Protein AF-A0A0F8WM06-F1 (afdb_monomer_lite)

Structure (mmCIF, N/CA/C/O backbone):
data_AF-A0A0F8WM06-F1
#
_entry.id   AF-A0A0F8WM06-F1
#
loop_
_atom_site.group_PDB
_atom_site.id
_atom_site.type_symbol
_atom_site.label_atom_id
_atom_site.label_alt_id
_atom_site.label_comp_id
_atom_site.label_asym_id
_atom_site.label_entity_id
_atom_site.label_seq_id
_atom_site.pdbx_PDB_ins_code
_atom_site.Cartn_x
_atom_site.Cartn_y
_atom_site.Cartn_z
_atom_site.occupancy
_atom_site.B_iso_or_equiv
_atom_site.auth_seq_id
_atom_site.auth_comp_id
_atom_site.auth_asym_id
_atom_site.auth_atom_id
_atom_site.pdbx_PDB_model_num
ATOM 1 N N . MET A 1 1 ? 56.759 -46.153 67.860 1.00 35.56 1 MET A N 1
ATOM 2 C CA . MET A 1 1 ? 56.286 -45.057 68.730 1.00 35.56 1 MET A CA 1
ATOM 3 C C . MET A 1 1 ? 54.947 -44.584 68.179 1.00 35.56 1 MET A C 1
ATOM 5 O O . MET A 1 1 ? 54.944 -44.102 67.060 1.00 35.56 1 MET A O 1
ATOM 9 N N . SER A 1 2 ? 53.869 -44.841 68.939 1.00 35.09 2 SER A N 1
ATOM 10 C CA . SER A 1 2 ? 52.442 -44.456 68.770 1.00 35.09 2 SER A CA 1
ATOM 11 C C . SER A 1 2 ? 51.773 -44.735 67.404 1.00 35.09 2 SER A C 1
ATOM 13 O O . SER A 1 2 ? 52.072 -44.047 66.442 1.00 35.09 2 SER A O 1
ATOM 15 N N . SER A 1 3 ? 50.995 -45.812 67.188 1.00 30.81 3 SER A N 1
ATOM 16 C CA . SER A 1 3 ? 49.632 -46.167 67.688 1.00 30.81 3 SER A CA 1
ATOM 17 C C . SER A 1 3 ? 48.514 -45.247 67.143 1.00 30.81 3 SER A C 1
ATOM 19 O O . SER A 1 3 ? 48.595 -44.048 67.371 1.00 30.81 3 SER A O 1
ATOM 21 N N . GLY A 1 4 ? 47.435 -45.694 66.486 1.00 31.25 4 GLY A N 1
ATOM 22 C CA . GLY A 1 4 ? 46.940 -47.050 66.238 1.00 31.25 4 GLY A CA 1
ATOM 23 C C . GLY A 1 4 ? 45.716 -47.097 65.287 1.00 31.25 4 GLY A C 1
ATOM 24 O O . GLY A 1 4 ? 45.106 -46.071 65.009 1.00 31.25 4 GLY A O 1
ATOM 25 N N . GLU A 1 5 ? 45.458 -48.321 64.799 1.00 33.56 5 GLU A N 1
ATOM 26 C CA . GLU A 1 5 ? 44.173 -49.040 64.596 1.00 33.56 5 GLU A CA 1
ATOM 27 C C . GLU A 1 5 ? 43.067 -48.462 63.682 1.00 33.56 5 GLU A C 1
ATOM 29 O O . GLU A 1 5 ? 42.532 -47.388 63.913 1.00 33.56 5 GLU A O 1
ATOM 34 N N . ASN A 1 6 ? 42.788 -49.106 62.533 1.00 30.94 6 ASN A N 1
ATOM 35 C CA . ASN A 1 6 ? 41.901 -50.277 62.291 1.00 30.94 6 ASN A CA 1
ATOM 36 C C . ASN A 1 6 ? 40.405 -49.882 62.263 1.00 30.94 6 ASN A C 1
ATOM 38 O O . ASN A 1 6 ? 39.869 -49.420 63.256 1.00 30.94 6 ASN A O 1
ATOM 42 N N . ALA A 1 7 ? 39.700 -49.888 61.126 1.00 30.31 7 ALA A N 1
ATOM 43 C CA . ALA A 1 7 ? 39.314 -50.999 60.239 1.00 30.31 7 ALA A CA 1
ATOM 44 C C . ALA A 1 7 ? 37.858 -51.465 60.480 1.00 30.31 7 ALA A C 1
ATOM 46 O O . ALA A 1 7 ? 37.523 -51.936 61.556 1.00 30.31 7 ALA A O 1
ATOM 47 N N . VAL A 1 8 ? 37.079 -51.416 59.387 1.00 29.25 8 VAL A N 1
ATOM 48 C CA . VAL A 1 8 ? 36.018 -52.360 58.963 1.00 29.25 8 VAL A CA 1
ATOM 49 C C . VAL A 1 8 ? 34.696 -52.406 59.749 1.00 29.25 8 VAL A C 1
ATOM 51 O O . VAL A 1 8 ? 34.661 -52.605 60.954 1.00 29.25 8 VAL A O 1
ATOM 54 N N . GLY A 1 9 ? 33.577 -52.383 59.008 1.00 27.61 9 GLY A N 1
ATOM 55 C CA . GLY A 1 9 ? 32.310 -52.933 59.503 1.00 27.61 9 GLY A CA 1
ATOM 56 C C . GLY A 1 9 ? 31.054 -52.526 58.736 1.00 27.61 9 GLY A C 1
ATOM 57 O O . GLY A 1 9 ? 30.403 -51.551 59.083 1.00 27.61 9 GLY A O 1
ATOM 58 N N . ILE A 1 10 ? 30.704 -53.318 57.724 1.00 31.97 10 ILE A N 1
ATOM 59 C CA . ILE A 1 10 ? 29.414 -53.355 57.014 1.00 31.97 10 ILE A CA 1
ATOM 60 C C . ILE A 1 10 ? 28.258 -53.626 57.997 1.00 31.97 10 ILE A C 1
ATOM 62 O O . ILE A 1 10 ? 28.419 -54.420 58.921 1.00 31.97 10 ILE A O 1
ATOM 66 N N . GLY A 1 11 ? 27.068 -53.062 57.754 1.00 26.88 11 GLY A N 1
ATOM 67 C CA . GLY A 1 11 ? 25.847 -53.542 58.410 1.00 26.88 11 GLY A CA 1
ATOM 68 C C . GLY A 1 11 ? 24.581 -52.747 58.096 1.00 26.88 11 GLY A C 1
ATOM 69 O O . GLY A 1 11 ? 24.412 -51.625 58.560 1.00 26.88 11 GLY A O 1
ATOM 70 N N . GLU A 1 12 ? 23.690 -53.384 57.335 1.00 33.06 12 GLU A N 1
ATOM 71 C CA . GLU A 1 12 ? 22.268 -53.085 57.120 1.00 33.06 12 GLU A CA 1
ATOM 72 C C . GLU A 1 12 ? 21.535 -52.439 58.304 1.00 33.06 12 GLU A C 1
ATOM 74 O O . GLU A 1 12 ? 21.750 -52.811 59.460 1.00 33.06 12 GLU A O 1
ATOM 79 N N . ARG A 1 13 ? 20.518 -51.611 58.010 1.00 30.66 13 ARG A N 1
ATOM 80 C CA . ARG A 1 13 ? 19.301 -51.612 58.835 1.00 30.66 13 ARG A CA 1
ATOM 81 C C . ARG A 1 13 ? 18.048 -51.139 58.102 1.00 30.66 13 ARG A C 1
ATOM 83 O O . ARG A 1 13 ? 17.998 -50.116 57.426 1.00 30.66 13 ARG A O 1
ATOM 90 N N . SER A 1 14 ? 17.039 -51.976 58.286 1.00 31.12 14 SER A N 1
ATOM 91 C CA . SER A 1 14 ? 15.699 -52.015 57.730 1.00 31.12 14 SER A CA 1
ATOM 92 C C . SER A 1 14 ? 14.827 -50.799 58.046 1.00 31.12 14 SER A C 1
ATOM 94 O O . SER A 1 14 ? 14.820 -50.296 59.169 1.00 31.12 14 SER A O 1
ATOM 96 N N . ARG A 1 15 ? 13.953 -50.449 57.096 1.00 35.31 15 ARG A N 1
ATOM 97 C CA . ARG A 1 15 ? 12.729 -49.677 57.349 1.00 35.31 15 ARG A CA 1
ATOM 98 C C . ARG A 1 15 ? 11.727 -50.533 58.133 1.00 35.31 15 ARG A C 1
ATOM 100 O O . ARG A 1 15 ? 11.265 -51.548 57.619 1.00 35.31 15 ARG A O 1
ATOM 107 N N . GLN A 1 16 ? 11.321 -50.081 59.318 1.00 31.98 16 GLN A N 1
ATOM 108 C CA . GLN A 1 16 ? 10.105 -50.547 59.991 1.00 31.98 16 GLN A CA 1
ATOM 109 C C . GLN A 1 16 ? 9.249 -49.360 60.444 1.00 31.98 16 GLN A C 1
ATOM 111 O O . GLN A 1 16 ? 9.743 -48.367 60.971 1.00 31.98 16 GLN A O 1
ATOM 116 N N . LYS A 1 17 ? 7.946 -49.485 60.172 1.00 33.66 17 LYS A N 1
ATOM 117 C CA . LYS A 1 17 ? 6.868 -48.566 60.546 1.00 33.66 17 LYS A CA 1
ATOM 118 C C . LYS A 1 17 ? 6.614 -48.639 62.055 1.00 33.66 17 LYS A C 1
ATOM 120 O O . LYS A 1 17 ? 6.496 -49.739 62.585 1.00 33.66 17 LYS A O 1
ATOM 125 N N . ALA A 1 18 ? 6.378 -47.496 62.693 1.00 29.45 18 ALA A N 1
ATOM 126 C CA . ALA A 1 18 ? 5.648 -47.433 63.956 1.00 29.45 18 ALA A CA 1
ATOM 127 C C . ALA A 1 18 ? 4.648 -46.270 63.919 1.00 29.45 18 ALA A C 1
ATOM 129 O O . ALA A 1 18 ? 4.992 -45.121 63.657 1.00 29.45 18 ALA A O 1
ATOM 130 N N . ILE A 1 19 ? 3.387 -46.636 64.124 1.00 30.64 19 ILE A N 1
ATOM 131 C CA . ILE A 1 19 ? 2.201 -45.791 64.207 1.00 30.64 19 ILE A CA 1
ATOM 132 C C . ILE A 1 19 ? 2.176 -45.162 65.603 1.00 30.64 19 ILE A C 1
ATOM 134 O O . ILE A 1 19 ? 2.250 -45.893 66.588 1.00 30.64 19 ILE A O 1
ATOM 138 N N . LEU A 1 20 ? 2.011 -43.840 65.702 1.00 26.95 20 LEU A N 1
ATOM 139 C CA . LEU A 1 20 ? 1.609 -43.189 66.950 1.00 26.95 20 LEU A CA 1
ATOM 140 C C . LEU A 1 20 ? 0.160 -42.717 66.818 1.00 26.95 20 LEU A C 1
ATOM 142 O O . LEU A 1 20 ? -0.153 -41.764 66.107 1.00 26.95 20 LEU A O 1
ATOM 146 N N . ALA A 1 21 ? -0.728 -43.444 67.490 1.00 29.88 21 ALA A N 1
ATOM 147 C CA . ALA A 1 21 ? -2.126 -43.093 67.655 1.00 29.88 21 ALA A CA 1
ATOM 148 C C . ALA A 1 21 ? -2.253 -41.934 68.654 1.00 29.88 21 ALA A C 1
ATOM 150 O O . ALA A 1 21 ? -1.812 -42.048 69.797 1.00 29.88 21 ALA A O 1
ATOM 151 N N . VAL A 1 22 ? -2.901 -40.841 68.247 1.00 29.88 22 VAL A N 1
ATOM 152 C CA . VAL A 1 22 ? -3.321 -39.772 69.161 1.00 29.88 22 VAL A CA 1
ATOM 153 C C . VAL A 1 22 ? -4.818 -39.918 69.410 1.00 29.88 22 VAL A C 1
ATOM 155 O O . VAL A 1 22 ? -5.646 -39.741 68.518 1.00 29.88 22 VAL A O 1
ATOM 158 N N . ARG A 1 23 ? -5.153 -40.284 70.647 1.00 27.44 23 ARG A N 1
ATOM 159 C CA . ARG A 1 23 ? -6.518 -40.410 71.159 1.00 27.44 23 ARG A CA 1
ATOM 160 C C . ARG A 1 23 ? -6.997 -39.014 71.570 1.00 27.44 23 ARG A C 1
ATOM 162 O O . ARG A 1 23 ? -6.472 -38.437 72.517 1.00 27.44 23 ARG A O 1
ATOM 169 N N . TRP A 1 24 ? -7.971 -38.463 70.852 1.00 29.98 24 TRP A N 1
ATOM 170 C CA . TRP A 1 24 ? -8.589 -37.182 71.195 1.00 29.98 24 TRP A CA 1
ATOM 171 C C . TRP A 1 24 ? -9.694 -37.393 72.225 1.00 29.98 24 TRP A C 1
ATOM 173 O O . TRP A 1 24 ? -10.748 -37.943 71.918 1.00 29.98 24 TRP A O 1
ATOM 183 N N . THR A 1 25 ? -9.479 -36.911 73.443 1.00 39.53 25 THR A N 1
ATOM 184 C CA . THR A 1 25 ? -10.552 -36.710 74.418 1.00 39.53 25 THR A CA 1
ATOM 185 C C . THR A 1 25 ? -10.409 -35.314 74.983 1.00 39.53 25 THR A C 1
ATOM 187 O O . THR A 1 25 ? -9.609 -35.160 75.891 1.00 39.53 25 THR A O 1
ATOM 190 N N . GLN A 1 26 ? -11.143 -34.330 74.445 1.00 37.06 26 GLN A N 1
ATOM 191 C CA . GLN A 1 26 ? -11.785 -33.228 75.186 1.00 37.06 26 GLN A CA 1
ATOM 192 C C . GLN A 1 26 ? -12.839 -32.549 74.288 1.00 37.06 26 GLN A C 1
ATOM 194 O O . GLN A 1 26 ? -12.555 -32.150 73.160 1.00 37.06 26 GLN A O 1
ATOM 199 N N . HIS A 1 27 ? -14.067 -32.414 74.795 1.00 41.44 27 HIS A N 1
ATOM 200 C CA . HIS A 1 27 ? -15.141 -31.656 74.152 1.00 41.44 27 HIS A CA 1
ATOM 201 C C . HIS A 1 27 ? -14.851 -30.150 74.235 1.00 41.44 27 HIS A C 1
ATOM 203 O O . HIS A 1 27 ? -14.814 -29.582 75.326 1.00 41.44 27 HIS A O 1
ATOM 209 N N . VAL A 1 28 ? -14.702 -29.481 73.088 1.00 45.06 28 VAL A N 1
ATOM 210 C CA . VAL A 1 28 ? -14.576 -28.017 73.017 1.00 45.06 28 VAL A CA 1
ATOM 211 C C . VAL A 1 28 ? -15.914 -27.413 72.588 1.00 45.06 28 VAL A C 1
ATOM 213 O O . VAL A 1 28 ? -16.393 -27.629 71.478 1.00 45.06 28 VAL A O 1
ATOM 216 N N . GLY A 1 29 ? -16.542 -26.660 73.493 1.00 44.94 29 GLY A N 1
ATOM 217 C CA . GLY A 1 29 ? -17.834 -26.010 73.271 1.00 44.94 29 GLY A CA 1
ATOM 218 C C . GLY A 1 29 ? -17.775 -24.796 72.330 1.00 44.94 29 GLY A C 1
ATOM 219 O O . GLY A 1 29 ? -16.807 -24.030 72.314 1.00 44.94 29 GLY A O 1
ATOM 220 N N . ARG A 1 30 ? -18.885 -24.578 71.607 1.00 48.69 30 ARG A N 1
ATOM 221 C CA . ARG A 1 30 ? -19.126 -23.549 70.566 1.00 48.69 30 ARG A CA 1
ATOM 222 C C . ARG A 1 30 ? -18.691 -22.109 70.896 1.00 48.69 30 ARG A C 1
ATOM 224 O O . ARG A 1 30 ? -18.487 -21.325 69.977 1.00 48.69 30 ARG A O 1
ATOM 231 N N . ARG A 1 31 ? -18.519 -21.732 72.169 1.00 46.38 31 ARG A N 1
ATOM 232 C CA . ARG A 1 31 ? -18.156 -20.356 72.571 1.00 46.38 31 ARG A CA 1
ATOM 233 C C . ARG A 1 31 ? -16.652 -20.038 72.547 1.00 46.38 31 ARG A C 1
ATOM 235 O O . ARG A 1 31 ? -16.314 -18.860 72.582 1.00 46.38 31 ARG A O 1
ATOM 242 N N . ARG A 1 32 ? -15.749 -21.025 72.429 1.00 41.50 32 ARG A N 1
ATOM 243 C CA . ARG A 1 32 ? -14.294 -20.769 72.264 1.00 41.50 32 ARG A CA 1
ATOM 244 C C . ARG A 1 32 ? -13.806 -20.766 70.808 1.00 41.50 32 ARG A C 1
ATOM 246 O O . ARG A 1 32 ? -12.756 -20.197 70.543 1.00 41.50 32 ARG A O 1
ATOM 253 N N . PHE A 1 33 ? -14.585 -21.293 69.861 1.00 42.81 33 PHE A N 1
ATOM 254 C CA . PHE A 1 33 ? -14.227 -21.296 68.432 1.00 42.81 33 PHE A CA 1
ATOM 255 C C . PHE A 1 33 ? -14.283 -19.891 67.795 1.00 42.81 33 PHE A C 1
ATOM 257 O O . PHE A 1 33 ? -13.491 -19.566 66.919 1.00 42.81 33 PHE A O 1
ATOM 264 N N . LEU A 1 34 ? -15.154 -19.007 68.298 1.00 46.53 34 LEU A N 1
ATOM 265 C CA . LEU A 1 34 ? -15.380 -17.674 67.718 1.00 46.53 34 LEU A CA 1
ATOM 266 C C . LEU A 1 34 ? -14.413 -16.574 68.192 1.00 46.53 34 LEU A C 1
ATOM 268 O O . LEU A 1 34 ? -14.492 -15.458 67.696 1.00 46.53 34 LEU A O 1
ATOM 272 N N . ARG A 1 35 ? -13.485 -16.855 69.120 1.00 39.69 35 ARG A N 1
ATOM 273 C CA . ARG A 1 35 ? -12.448 -15.883 69.535 1.00 39.69 35 ARG A CA 1
ATOM 274 C C . ARG A 1 35 ? -11.033 -16.219 69.047 1.00 39.69 35 ARG A C 1
ATOM 276 O O . ARG A 1 35 ? -10.151 -15.385 69.191 1.00 39.69 35 ARG A O 1
ATOM 283 N N . GLY A 1 36 ? -10.821 -17.393 68.444 1.00 39.66 36 GLY A N 1
ATOM 284 C CA . GLY A 1 36 ? -9.516 -17.821 67.912 1.00 39.66 36 GLY A CA 1
ATOM 285 C C . GLY A 1 36 ? -9.381 -17.783 66.384 1.00 39.66 36 GLY A C 1
ATOM 286 O O . GLY A 1 36 ? -8.277 -17.920 65.874 1.00 39.66 36 GLY A O 1
ATOM 287 N N . ALA A 1 37 ? -10.474 -17.579 65.643 1.00 37.91 37 ALA A N 1
ATOM 288 C CA . ALA A 1 37 ? -10.474 -17.576 64.173 1.00 37.91 37 ALA A CA 1
ATOM 289 C C . ALA A 1 37 ? -10.224 -16.187 63.540 1.00 37.91 37 ALA A C 1
ATOM 291 O O . ALA A 1 37 ? -10.300 -16.044 62.324 1.00 37.91 37 ALA A O 1
ATOM 292 N N . GLY A 1 38 ? -9.937 -15.160 64.347 1.00 39.31 38 GLY A N 1
ATOM 293 C CA . GLY A 1 38 ? -9.837 -13.767 63.893 1.00 39.31 38 GLY A CA 1
ATOM 294 C C . GLY A 1 38 ? -8.464 -13.306 63.391 1.00 39.31 38 GLY A C 1
ATOM 295 O O . GLY A 1 38 ? -8.357 -12.166 62.956 1.00 39.31 38 GLY A O 1
ATOM 296 N N . SER A 1 39 ? -7.412 -14.130 63.446 1.00 42.25 39 SER A N 1
ATOM 297 C CA . SER A 1 39 ? -6.041 -13.637 63.198 1.00 42.25 39 SER A CA 1
ATOM 298 C C . SER A 1 39 ? -5.116 -14.563 62.397 1.00 42.25 39 SER A C 1
ATOM 300 O O . SER A 1 39 ? -3.951 -14.232 62.215 1.00 42.25 39 SER A O 1
ATOM 302 N N . LEU A 1 40 ? -5.617 -15.671 61.836 1.00 40.62 40 LEU A N 1
ATOM 303 C CA . LEU A 1 40 ? -4.820 -16.575 60.980 1.00 40.62 40 LEU A CA 1
ATOM 304 C C . LEU A 1 40 ? -5.400 -16.798 59.569 1.00 40.62 40 LEU A C 1
ATOM 306 O O . LEU A 1 40 ? -4.749 -17.414 58.733 1.00 40.62 40 LEU A O 1
ATOM 310 N N . GLY A 1 41 ? -6.586 -16.255 59.268 1.00 35.44 41 GLY A N 1
ATOM 311 C CA . GLY A 1 41 ? -7.248 -16.407 57.962 1.00 35.44 41 GLY A CA 1
ATOM 312 C C . GLY A 1 41 ? -6.998 -15.284 56.949 1.00 35.44 41 GLY A C 1
ATOM 313 O O . GLY A 1 41 ? -7.401 -15.420 55.799 1.00 35.44 41 GLY A O 1
ATOM 314 N N . MET A 1 42 ? -6.343 -14.182 57.337 1.00 39.38 42 MET A N 1
ATOM 315 C CA . MET A 1 42 ? -6.201 -13.007 56.457 1.00 39.38 42 MET A CA 1
ATOM 316 C C . MET A 1 42 ? -4.886 -12.980 55.656 1.00 39.38 42 MET A C 1
ATOM 318 O O . MET A 1 42 ? -4.792 -12.260 54.670 1.00 39.38 42 MET A O 1
ATOM 322 N N . GLY A 1 43 ? -3.895 -13.805 56.019 1.00 38.12 43 GLY A N 1
ATOM 323 C CA . GLY A 1 43 ? -2.599 -13.871 55.321 1.00 38.12 43 GLY A CA 1
ATOM 324 C C . GLY A 1 43 ? -2.543 -14.832 54.126 1.00 38.12 43 GLY A C 1
ATOM 325 O O . GLY A 1 43 ? -1.679 -14.686 53.271 1.00 38.12 43 GLY A O 1
ATOM 326 N N . LEU A 1 44 ? -3.467 -15.795 54.030 1.00 38.94 44 LEU A N 1
ATOM 327 C CA . LEU A 1 44 ? -3.477 -16.818 52.966 1.00 38.94 44 LEU A CA 1
ATOM 328 C C . LEU A 1 44 ? -4.648 -16.679 51.978 1.00 38.94 44 LEU A C 1
ATOM 330 O O . LEU A 1 44 ? -4.602 -17.244 50.887 1.00 38.94 44 LEU A O 1
ATOM 334 N N . ALA A 1 45 ? -5.660 -15.865 52.297 1.00 36.28 45 ALA A N 1
ATOM 335 C CA . ALA A 1 45 ? -6.759 -15.561 51.376 1.00 36.28 45 ALA A CA 1
ATOM 336 C C . ALA A 1 45 ? -6.426 -14.437 50.370 1.00 36.28 45 ALA A C 1
ATOM 338 O O . ALA A 1 45 ? -7.069 -14.343 49.329 1.00 36.28 45 ALA A O 1
ATOM 339 N N . LEU A 1 46 ? -5.394 -13.623 50.629 1.00 39.28 46 LEU A N 1
ATOM 340 C CA . LEU A 1 46 ? -4.962 -12.549 49.720 1.00 39.28 46 LEU A CA 1
ATOM 341 C C . LEU A 1 46 ? -4.037 -13.024 48.588 1.00 39.28 46 LEU A C 1
ATOM 343 O O . LEU A 1 46 ? -3.960 -12.367 47.557 1.00 39.28 46 LEU A O 1
ATOM 347 N N . VAL A 1 47 ? -3.407 -14.196 48.719 1.00 41.72 47 VAL A N 1
ATOM 348 C CA . VAL A 1 47 ? -2.575 -14.780 47.646 1.00 41.72 47 VAL A CA 1
ATOM 349 C C . VAL A 1 47 ? -3.423 -15.556 46.625 1.00 41.72 47 VAL A C 1
ATOM 351 O O . VAL A 1 47 ? -3.010 -15.743 45.489 1.00 41.72 47 VAL A O 1
ATOM 354 N N . SER A 1 48 ? -4.656 -15.929 46.983 1.00 36.50 48 SER A N 1
ATOM 355 C CA . SER A 1 48 ? -5.564 -16.691 46.107 1.00 36.50 48 SER A CA 1
ATOM 356 C C . SER A 1 48 ? -6.472 -15.810 45.231 1.00 36.50 48 SER A C 1
ATOM 358 O O . SER A 1 48 ? -7.201 -16.330 44.391 1.00 36.50 48 SER A O 1
ATOM 360 N N . LEU A 1 49 ? -6.433 -14.481 45.412 1.00 40.19 49 LEU A N 1
ATOM 361 C CA . LEU A 1 49 ? -7.085 -13.504 44.525 1.00 40.19 49 LEU A CA 1
ATOM 362 C C . LEU A 1 49 ? -6.140 -12.942 43.453 1.00 40.19 49 LEU A C 1
ATOM 364 O O . LEU A 1 49 ? -6.615 -12.344 42.490 1.00 40.19 49 LEU A O 1
ATOM 368 N N . LEU A 1 50 ? -4.838 -13.243 43.528 1.00 42.56 50 LEU A N 1
ATOM 369 C CA . LEU A 1 50 ? -3.989 -13.305 42.338 1.00 42.56 50 LEU A CA 1
ATOM 370 C C . LEU A 1 50 ? -4.253 -14.637 41.638 1.00 42.56 50 LEU A C 1
ATOM 372 O O . LEU A 1 50 ? -3.385 -15.497 41.507 1.00 42.56 50 LEU A O 1
ATOM 376 N N . GLY A 1 51 ? -5.497 -14.817 41.193 1.00 36.16 51 GLY A N 1
ATOM 377 C CA . GLY A 1 51 ? -5.751 -15.756 40.125 1.00 36.16 51 GLY A CA 1
ATOM 378 C C . GLY A 1 51 ? -4.833 -15.347 38.987 1.00 36.16 51 GLY A C 1
ATOM 379 O O . GLY A 1 51 ? -4.999 -14.268 38.417 1.00 36.16 51 GLY A O 1
ATOM 380 N N . CYS A 1 52 ? -3.859 -16.195 38.668 1.00 43.72 52 CYS A N 1
ATOM 381 C CA . CYS A 1 52 ? -3.277 -16.228 37.344 1.00 43.72 52 CYS A CA 1
ATOM 382 C C . CYS A 1 52 ? -4.437 -16.470 36.372 1.00 43.72 52 CYS A C 1
ATOM 384 O O . CYS A 1 52 ? -4.703 -17.594 35.953 1.00 43.72 52 CYS A O 1
ATOM 386 N N . ARG A 1 53 ? -5.136 -15.398 35.990 1.00 40.00 53 ARG A N 1
ATOM 387 C CA . ARG A 1 53 ? -5.679 -15.277 34.650 1.00 40.00 53 ARG A CA 1
ATOM 388 C C . ARG A 1 53 ? -4.461 -15.223 33.743 1.00 40.00 53 ARG A C 1
ATOM 390 O O . ARG A 1 53 ? -4.050 -14.166 33.291 1.00 40.00 53 ARG A O 1
ATOM 397 N N . GLY A 1 54 ? -3.878 -16.392 33.493 1.00 36.84 54 GLY A N 1
ATOM 398 C CA . GLY A 1 54 ? -3.113 -16.650 32.285 1.00 36.84 54 GLY A CA 1
ATOM 399 C C . GLY A 1 54 ? -4.085 -16.666 31.111 1.00 36.84 54 GLY A C 1
ATOM 400 O O . GLY A 1 54 ? -4.274 -17.691 30.469 1.00 36.84 54 GLY A O 1
ATOM 401 N N . GLY A 1 55 ? -4.781 -15.550 30.892 1.00 41.34 55 GLY A N 1
ATOM 402 C CA . GLY A 1 55 ? -5.158 -15.185 29.546 1.00 41.34 55 GLY A CA 1
ATOM 403 C C . GLY A 1 55 ? -3.865 -14.713 28.911 1.00 41.34 55 GLY A C 1
ATOM 404 O O . GLY A 1 55 ? -3.168 -13.884 29.490 1.00 41.34 55 GLY A O 1
ATOM 405 N N . ASP A 1 56 ? -3.514 -15.277 27.766 1.00 44.66 56 ASP A N 1
ATOM 406 C CA . ASP A 1 56 ? -2.450 -14.776 26.900 1.00 44.66 56 ASP A CA 1
ATOM 407 C C . ASP A 1 56 ? -2.900 -13.404 26.340 1.00 44.66 56 ASP A C 1
ATOM 409 O O . ASP A 1 56 ? -3.132 -13.245 25.141 1.00 44.66 56 ASP A O 1
ATOM 413 N N . GLU A 1 57 ? -3.146 -12.419 27.216 1.00 58.41 57 GLU A N 1
ATOM 414 C CA . GLU A 1 57 ? -3.533 -11.049 26.874 1.00 58.41 57 GLU A CA 1
ATOM 415 C C . GLU A 1 57 ? -2.283 -10.332 26.385 1.00 58.41 57 GLU A C 1
ATOM 417 O O . GLU A 1 57 ? -1.682 -9.483 27.039 1.00 58.41 57 GLU A O 1
ATOM 422 N N . ARG A 1 58 ? -1.840 -10.746 25.199 1.00 73.19 58 ARG A N 1
ATOM 423 C CA . ARG A 1 58 ? -0.846 -10.002 24.443 1.00 73.19 58 ARG A CA 1
ATOM 424 C C . ARG A 1 58 ? -1.409 -8.595 24.229 1.00 73.19 58 ARG A C 1
ATOM 426 O O . ARG A 1 58 ? -2.552 -8.512 23.772 1.00 73.19 58 ARG A O 1
ATOM 433 N N . PRO A 1 59 ? -0.622 -7.538 24.490 1.00 80.56 59 PRO A N 1
ATOM 434 C CA . PRO A 1 59 ? -1.052 -6.158 24.282 1.00 80.56 59 PRO A CA 1
ATOM 435 C C . PRO A 1 59 ? -1.639 -6.008 22.875 1.00 80.56 59 PRO A C 1
ATOM 437 O O . PRO A 1 59 ? -1.064 -6.514 21.902 1.00 80.56 59 PRO A O 1
ATOM 440 N N . LEU A 1 60 ? -2.824 -5.402 22.786 1.00 87.81 60 LEU A N 1
ATOM 441 C CA . LEU A 1 60 ? -3.592 -5.305 21.541 1.00 87.81 60 LEU A CA 1
ATOM 442 C C . LEU A 1 60 ? -3.549 -3.901 20.955 1.00 87.81 60 LEU A C 1
ATOM 444 O O . LEU A 1 60 ? -3.673 -3.748 19.743 1.00 87.81 60 LEU A O 1
ATOM 448 N N . THR A 1 61 ? -3.403 -2.892 21.807 1.00 91.88 61 THR A N 1
ATOM 449 C CA . THR A 1 61 ? -3.482 -1.485 21.423 1.00 91.88 61 THR A CA 1
ATOM 450 C C . THR A 1 61 ? -2.292 -0.704 21.960 1.00 91.88 61 THR A C 1
ATOM 452 O O . THR A 1 61 ? -1.585 -1.158 22.861 1.00 91.88 61 THR A O 1
ATOM 455 N N . THR A 1 62 ? -2.100 0.509 21.446 1.00 93.12 62 THR A N 1
ATOM 456 C CA . THR A 1 62 ? -1.082 1.432 21.960 1.00 93.12 62 THR A CA 1
ATOM 457 C C . THR A 1 62 ? -1.321 1.832 23.413 1.00 93.12 62 THR A C 1
ATOM 459 O O . THR A 1 62 ? -0.356 2.151 24.096 1.00 93.12 62 THR A O 1
ATOM 462 N N . LEU A 1 63 ? -2.553 1.715 23.928 1.00 93.00 63 LEU A N 1
ATOM 463 C CA . LEU A 1 63 ? -2.849 1.892 25.356 1.00 93.00 63 LEU A CA 1
ATOM 464 C C . LEU A 1 63 ? -2.131 0.863 26.234 1.00 93.00 63 LEU A C 1
ATOM 466 O O . LEU A 1 63 ? -1.802 1.156 27.380 1.00 93.00 63 LEU A O 1
ATOM 470 N N . ASP A 1 64 ? -1.908 -0.341 25.705 1.00 92.75 64 ASP A N 1
ATOM 471 C CA . ASP A 1 64 ? -1.254 -1.428 26.429 1.00 92.75 64 ASP A CA 1
ATOM 472 C C . ASP A 1 64 ? 0.267 -1.339 26.267 1.00 92.75 64 ASP A C 1
ATOM 474 O O . ASP A 1 64 ? 1.027 -1.556 27.215 1.00 92.75 64 ASP A O 1
ATOM 478 N N . ARG A 1 65 ? 0.721 -1.056 25.037 1.00 93.62 65 ARG A N 1
ATOM 479 C CA . ARG A 1 65 ? 2.140 -1.036 24.680 1.00 93.62 65 ARG A CA 1
ATOM 480 C C . ARG A 1 65 ? 2.396 -0.261 23.395 1.00 93.62 65 ARG A C 1
ATOM 482 O O . ARG A 1 65 ? 1.695 -0.456 22.408 1.00 93.62 65 ARG A O 1
ATOM 489 N N . THR A 1 66 ? 3.461 0.526 23.372 1.00 94.75 66 THR A N 1
ATOM 490 C CA . THR A 1 66 ? 3.935 1.227 22.170 1.00 94.75 66 THR A CA 1
ATOM 491 C C . THR A 1 66 ? 5.158 0.534 21.571 1.00 94.75 66 THR A C 1
ATOM 493 O O . THR A 1 66 ? 5.755 -0.358 22.183 1.00 94.75 66 THR A O 1
ATOM 496 N N . ILE A 1 67 ? 5.539 0.939 20.362 1.00 94.06 67 ILE A N 1
ATOM 497 C CA . ILE A 1 67 ? 6.845 0.642 19.773 1.00 94.06 67 ILE A CA 1
ATOM 498 C C . ILE A 1 67 ? 7.564 1.981 19.620 1.00 94.06 67 ILE A C 1
ATOM 500 O O . ILE A 1 67 ? 7.002 2.913 19.054 1.00 94.06 67 ILE A O 1
ATOM 504 N N . GLY A 1 68 ? 8.784 2.073 20.139 1.00 94.12 68 GLY A N 1
ATOM 505 C CA . GLY A 1 68 ? 9.641 3.249 20.032 1.00 94.12 68 GLY A CA 1
ATOM 506 C C . GLY A 1 68 ? 11.001 2.893 19.444 1.00 94.12 68 GLY A C 1
ATOM 507 O O . GLY A 1 68 ? 11.441 1.744 19.524 1.00 94.12 68 GLY A O 1
ATOM 508 N N . LEU A 1 69 ? 11.665 3.884 18.858 1.00 94.31 69 LEU A N 1
ATOM 509 C CA . LEU A 1 69 ? 13.027 3.762 18.352 1.00 94.31 69 LEU A CA 1
ATOM 510 C C . LEU A 1 69 ? 14.015 4.021 19.496 1.00 94.31 69 LEU A C 1
ATOM 512 O O . LEU A 1 69 ? 13.939 5.059 20.151 1.00 94.31 69 LEU A O 1
ATOM 516 N N . GLY A 1 70 ? 14.909 3.071 19.768 1.00 92.44 70 GLY A N 1
ATOM 517 C CA . GLY A 1 70 ? 16.008 3.295 20.709 1.00 92.44 70 GLY A CA 1
ATOM 518 C C . GLY A 1 70 ? 17.092 4.202 20.126 1.00 92.44 70 GLY A C 1
ATOM 519 O O . GLY A 1 70 ? 17.158 4.398 18.916 1.00 92.44 70 GLY A O 1
ATOM 520 N N . GLU A 1 71 ? 17.978 4.714 20.983 1.00 93.31 71 GLU A N 1
ATOM 521 C CA . GLU A 1 71 ? 19.122 5.551 20.570 1.00 93.31 71 GLU A CA 1
ATOM 522 C C . GLU A 1 71 ? 20.082 4.832 19.609 1.00 93.31 71 GLU A C 1
ATOM 524 O O . GLU A 1 71 ? 20.765 5.465 18.812 1.00 93.31 71 GLU A O 1
ATOM 529 N N . ASP A 1 72 ? 20.106 3.501 19.649 1.00 93.44 72 ASP A N 1
ATOM 530 C CA . ASP A 1 72 ? 20.859 2.638 18.737 1.00 93.44 72 ASP A CA 1
ATOM 531 C C . ASP A 1 72 ? 20.112 2.328 17.426 1.00 93.44 72 ASP A C 1
ATOM 533 O O . ASP A 1 72 ? 20.530 1.455 16.669 1.00 93.44 72 ASP A O 1
ATOM 537 N N . GLY A 1 73 ? 18.980 2.990 17.171 1.00 90.06 73 GLY A N 1
ATOM 538 C CA . GLY A 1 73 ? 18.163 2.782 15.976 1.00 90.06 73 GLY A CA 1
ATOM 539 C C . GLY A 1 73 ? 17.343 1.489 15.985 1.00 90.06 73 GLY A C 1
ATOM 540 O O . GLY A 1 73 ? 16.751 1.133 14.968 1.00 90.06 73 GLY A O 1
ATOM 541 N N . VAL A 1 74 ? 17.268 0.770 17.111 1.00 91.50 74 VAL A N 1
ATOM 542 C CA . VAL A 1 74 ? 16.522 -0.495 17.195 1.00 91.50 74 VAL A CA 1
ATOM 543 C C . VAL A 1 74 ? 15.136 -0.276 17.796 1.00 91.50 74 VAL A C 1
ATOM 545 O O . VAL A 1 74 ? 14.990 0.283 18.889 1.00 91.50 74 VAL A O 1
ATOM 548 N N . LEU A 1 75 ? 14.105 -0.774 17.105 1.00 93.19 75 LEU A N 1
ATOM 549 C CA . LEU A 1 75 ? 12.725 -0.749 17.589 1.00 93.19 75 LEU A CA 1
ATOM 550 C C . LEU A 1 75 ? 12.565 -1.611 18.845 1.00 93.19 75 LEU A C 1
ATOM 552 O O . LEU A 1 75 ? 12.927 -2.790 18.873 1.00 93.19 75 LEU A O 1
ATOM 556 N N . ARG A 1 76 ? 11.975 -1.030 19.887 1.00 93.88 76 ARG A N 1
ATOM 557 C CA . ARG A 1 76 ? 11.692 -1.698 21.158 1.00 93.88 76 ARG A CA 1
ATOM 558 C C . ARG A 1 76 ? 10.282 -1.410 21.605 1.00 93.88 76 ARG A C 1
ATOM 560 O O . ARG A 1 76 ? 9.707 -0.370 21.306 1.00 93.88 76 ARG A O 1
ATOM 567 N N . TYR A 1 77 ? 9.745 -2.328 22.391 1.00 94.50 77 TYR A N 1
ATOM 568 C CA . TYR A 1 77 ? 8.488 -2.059 23.051 1.00 94.50 77 TYR A CA 1
ATOM 569 C C . TYR A 1 77 ? 8.657 -1.036 24.176 1.00 94.50 77 TYR A C 1
ATOM 571 O O . TYR A 1 77 ? 9.481 -1.233 25.072 1.00 94.50 77 TYR A O 1
ATOM 579 N N . GLY A 1 78 ? 7.823 -0.002 24.151 1.00 93.19 78 GLY A N 1
ATOM 580 C CA . GLY A 1 78 ? 7.689 0.998 25.203 1.00 93.19 78 GLY A CA 1
ATOM 581 C C . GLY A 1 78 ? 6.470 0.749 26.098 1.00 93.19 78 GLY A C 1
ATOM 582 O O . GLY A 1 78 ? 5.705 -0.194 25.865 1.00 93.19 78 GLY A O 1
ATOM 583 N N . PRO A 1 79 ? 6.275 1.572 27.143 1.00 94.06 79 PRO A N 1
ATOM 584 C CA . PRO A 1 79 ? 5.034 1.577 27.912 1.00 94.06 79 PRO A CA 1
ATOM 585 C C . PRO A 1 79 ? 3.835 1.936 27.022 1.00 94.06 79 PRO A C 1
ATOM 587 O O . PRO A 1 79 ? 3.995 2.533 25.956 1.00 94.06 79 PRO A O 1
ATOM 590 N N . GLY A 1 80 ? 2.634 1.554 27.452 1.00 94.38 80 GLY A N 1
ATOM 591 C CA . GLY A 1 80 ? 1.403 2.006 26.815 1.00 94.38 80 GLY A CA 1
ATOM 592 C C . GLY A 1 80 ? 1.230 3.524 26.900 1.00 94.38 80 GLY A C 1
ATOM 593 O O . GLY A 1 80 ? 1.733 4.167 27.823 1.00 94.38 80 GLY A O 1
ATOM 594 N N . GLU A 1 81 ? 0.521 4.086 25.930 1.00 94.88 81 GLU A N 1
ATOM 595 C CA . GLU A 1 81 ? 0.252 5.516 25.808 1.00 94.88 81 GLU A CA 1
ATOM 596 C C . GLU A 1 81 ? -1.161 5.827 26.331 1.00 94.88 81 GLU A C 1
ATOM 598 O O . GLU A 1 81 ? -2.146 5.489 25.671 1.00 94.88 81 GLU A O 1
ATOM 603 N N . PRO A 1 82 ? -1.312 6.413 27.534 1.00 91.56 82 PRO A N 1
ATOM 604 C CA . PRO A 1 82 ? -2.625 6.707 28.096 1.00 91.56 82 PRO A CA 1
ATOM 605 C C . PRO A 1 82 ? -3.293 7.897 27.396 1.00 91.56 82 PRO A C 1
ATOM 607 O O . PRO A 1 82 ? -2.641 8.784 26.856 1.00 91.56 82 PRO A O 1
ATOM 610 N N . TYR A 1 83 ? -4.623 7.968 27.483 1.00 88.31 83 TYR A N 1
ATOM 611 C CA . TYR A 1 83 ? -5.368 9.127 26.992 1.00 88.31 83 TYR A CA 1
ATOM 612 C C . TYR A 1 83 ? -5.005 10.408 27.751 1.00 88.31 83 TYR A C 1
ATOM 614 O O . TYR A 1 83 ? -5.207 10.497 28.965 1.00 88.31 83 TYR A O 1
ATOM 622 N N . GLU A 1 84 ? -4.595 11.439 27.015 1.00 89.44 84 GLU A N 1
ATOM 623 C CA . GLU A 1 84 ? -4.387 12.784 27.549 1.00 89.44 84 GLU A CA 1
ATOM 624 C C . GLU A 1 84 ? -5.610 13.683 27.352 1.00 89.44 84 GLU A C 1
ATOM 626 O O . GLU A 1 84 ? -6.335 13.611 26.357 1.00 89.44 84 GLU A O 1
ATOM 631 N N . VAL A 1 85 ? -5.847 14.569 28.319 1.00 89.06 85 VAL A N 1
ATOM 632 C CA . VAL A 1 85 ? -6.897 15.588 28.223 1.00 89.06 85 VAL A CA 1
ATOM 633 C C . VAL A 1 85 ? -6.276 16.877 27.725 1.00 89.06 85 VAL A C 1
ATOM 635 O O . VAL A 1 85 ? -5.502 17.504 28.441 1.00 89.06 85 VAL A O 1
ATOM 638 N N . ARG A 1 86 ? -6.652 17.280 26.516 1.00 91.69 86 ARG A N 1
ATOM 639 C CA . ARG A 1 86 ? -6.209 18.525 25.887 1.00 91.69 86 ARG A CA 1
ATOM 640 C C . ARG A 1 86 ? -7.273 19.602 26.120 1.00 91.69 86 ARG A C 1
ATOM 642 O O . ARG A 1 86 ? -8.419 19.429 25.703 1.00 91.69 86 ARG A O 1
ATOM 649 N N . THR A 1 87 ? -6.939 20.652 26.873 1.00 93.69 87 THR A N 1
ATOM 650 C CA . THR A 1 87 ? -7.855 21.748 27.261 1.00 93.69 87 THR A CA 1
ATOM 651 C C . THR A 1 87 ? -7.477 23.104 26.663 1.00 93.69 87 THR A C 1
ATOM 653 O O . THR A 1 87 ? -7.972 24.137 27.104 1.00 93.69 87 THR A O 1
ATOM 656 N N . GLU A 1 88 ? -6.594 23.115 25.666 1.00 95.00 88 GLU A N 1
ATOM 657 C CA . GLU A 1 88 ? -6.051 24.315 25.024 1.00 95.00 88 GLU A CA 1
ATOM 658 C C . GLU A 1 88 ? -7.117 25.091 24.235 1.00 95.00 88 GLU A C 1
ATOM 660 O O . GLU A 1 88 ? -7.031 26.309 24.124 1.00 95.00 88 GLU A O 1
ATOM 665 N N . LEU A 1 89 ? -8.138 24.396 23.715 1.00 93.44 89 LEU A N 1
ATOM 666 C CA . LEU A 1 89 ? -9.232 24.996 22.937 1.00 93.44 89 LEU A CA 1
ATOM 667 C C . LEU A 1 89 ? -10.561 25.084 23.705 1.00 93.44 89 LEU A C 1
ATOM 669 O O . LEU A 1 89 ? -11.407 25.911 23.373 1.00 93.44 89 LEU A O 1
ATOM 673 N N . ALA A 1 90 ? -10.775 24.232 24.713 1.00 92.88 90 ALA A N 1
ATOM 674 C CA . ALA A 1 90 ? -11.999 24.205 25.514 1.00 92.88 90 ALA A CA 1
ATOM 675 C C . ALA A 1 90 ? -11.789 23.493 26.859 1.00 92.88 90 ALA A C 1
ATOM 677 O O . ALA A 1 90 ? -10.986 22.566 26.972 1.00 92.88 90 ALA A O 1
ATOM 678 N N . GLN A 1 91 ? -12.563 23.879 27.879 1.00 92.44 91 GLN A N 1
ATOM 679 C CA . GLN A 1 91 ? -12.555 23.184 29.168 1.00 92.44 91 GLN A CA 1
ATOM 680 C C . GLN A 1 91 ? -13.206 21.797 29.074 1.00 92.44 91 GLN A C 1
ATOM 682 O O . GLN A 1 91 ? -14.201 21.590 28.375 1.00 92.44 91 GLN A O 1
ATOM 687 N N . ALA A 1 92 ? -12.668 20.844 29.836 1.00 88.81 92 ALA A N 1
ATOM 688 C CA . ALA A 1 92 ? -13.233 19.506 29.932 1.00 88.81 92 ALA A CA 1
ATOM 689 C C . ALA A 1 92 ? -14.573 19.518 30.690 1.00 88.81 92 ALA A C 1
ATOM 691 O O . ALA A 1 92 ? -14.678 20.044 31.796 1.00 88.81 92 ALA A O 1
ATOM 692 N N . GLN A 1 93 ? -15.593 18.880 30.117 1.00 87.62 93 GLN A N 1
ATOM 693 C CA . GLN A 1 93 ? -16.898 18.725 30.764 1.00 87.62 93 GLN A CA 1
ATOM 694 C C . GLN A 1 93 ? -16.843 17.723 31.928 1.00 87.62 93 GLN A C 1
ATOM 696 O O . GLN A 1 93 ? -16.187 16.679 31.837 1.00 87.62 93 GLN A O 1
ATOM 701 N N . ALA A 1 94 ? -17.595 18.011 32.994 1.00 88.44 94 ALA A N 1
ATOM 702 C CA . ALA A 1 94 ? -17.810 17.078 34.098 1.00 88.44 94 ALA A CA 1
ATOM 703 C C . ALA A 1 94 ? -18.560 15.819 33.623 1.00 88.44 94 ALA A C 1
ATOM 705 O O . ALA A 1 94 ? -19.432 15.896 32.757 1.00 88.44 94 ALA A O 1
ATOM 706 N N . GLY A 1 95 ? -18.240 14.651 34.190 1.00 84.50 95 GLY A N 1
ATOM 707 C CA . GLY A 1 95 ? -18.918 13.394 33.850 1.00 84.50 95 GLY A CA 1
ATOM 708 C C . GLY A 1 95 ? -18.443 12.727 32.553 1.00 84.50 95 GLY A C 1
ATOM 709 O O . GLY A 1 95 ? -19.086 11.790 32.079 1.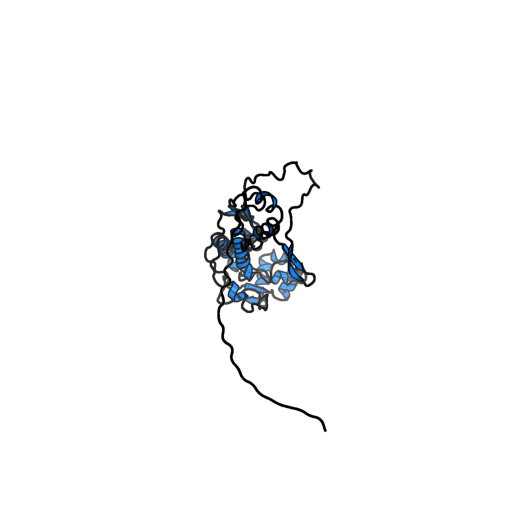00 84.50 95 GLY A O 1
ATOM 710 N N . ARG A 1 96 ? -17.345 13.195 31.943 1.00 83.19 96 ARG A N 1
ATOM 711 C CA . ARG A 1 96 ? -16.826 12.696 30.652 1.00 83.19 96 ARG A CA 1
ATOM 712 C C . ARG A 1 96 ? -16.449 11.212 30.661 1.00 83.19 96 ARG A C 1
ATOM 714 O O . ARG A 1 96 ? -16.433 10.578 29.613 1.00 83.19 96 ARG A O 1
ATOM 721 N N . GLU A 1 97 ? -16.170 10.654 31.827 1.00 81.00 97 GLU A N 1
ATOM 722 C CA . GLU A 1 97 ? -15.930 9.229 32.045 1.00 81.00 97 GLU A CA 1
ATOM 723 C C . GLU A 1 97 ? -17.191 8.370 31.847 1.00 81.00 97 GLU A C 1
ATOM 725 O O . GLU A 1 97 ? -17.091 7.168 31.634 1.00 81.00 97 GLU A O 1
ATOM 730 N N . ARG A 1 98 ? -18.386 8.978 31.848 1.00 82.81 98 ARG A N 1
ATOM 731 C CA . ARG A 1 98 ? -19.681 8.299 31.656 1.00 82.81 98 ARG A CA 1
ATOM 732 C C . ARG A 1 98 ? -20.159 8.310 30.203 1.00 82.81 98 ARG A C 1
ATOM 734 O O . ARG A 1 98 ? -21.343 8.110 29.931 1.00 82.81 98 ARG A O 1
ATOM 741 N N . ARG A 1 99 ? -19.262 8.595 29.256 1.00 80.44 99 ARG A N 1
ATOM 742 C CA . ARG A 1 99 ? -19.595 8.637 27.828 1.00 80.44 99 ARG A CA 1
ATOM 743 C C . ARG A 1 99 ? -20.011 7.257 27.327 1.00 80.44 99 ARG A C 1
ATOM 745 O O . ARG A 1 99 ? -19.413 6.238 27.660 1.00 80.44 99 ARG A O 1
ATOM 752 N N . ARG A 1 100 ? -21.018 7.249 26.457 1.00 88.06 100 ARG A N 1
ATOM 753 C CA . ARG A 1 100 ? -21.472 6.066 25.727 1.00 88.06 100 ARG A CA 1
ATOM 754 C C . ARG A 1 100 ? -21.001 6.162 24.281 1.00 88.06 100 ARG A C 1
ATOM 756 O O . ARG A 1 100 ? -21.269 7.159 23.617 1.00 88.06 100 ARG A O 1
ATOM 763 N N . SER A 1 101 ? -20.365 5.109 23.776 1.00 92.75 101 SER A N 1
ATOM 764 C CA . SER A 1 101 ? -20.090 4.991 22.342 1.00 92.75 101 SER A CA 1
ATOM 765 C C . SER A 1 101 ? -21.395 4.768 21.577 1.00 92.75 101 SER A C 1
ATOM 767 O O . SER A 1 101 ? -22.168 3.863 21.910 1.00 92.75 101 SER A O 1
ATOM 769 N N . LEU A 1 102 ? -21.629 5.589 20.553 1.00 94.81 102 LEU A N 1
ATOM 770 C CA . LEU A 1 102 ? -22.732 5.402 19.605 1.00 94.81 102 LEU A CA 1
ATOM 771 C C . LEU A 1 102 ? -22.342 4.423 18.495 1.00 94.81 102 LEU A C 1
ATOM 773 O O . LEU A 1 102 ? -23.141 3.563 18.140 1.00 94.81 102 LEU A O 1
ATOM 777 N N . VAL A 1 103 ? -21.099 4.530 18.021 1.00 96.69 103 VAL A N 1
ATOM 778 C CA . VAL A 1 103 ? -20.485 3.698 16.983 1.00 96.69 103 VAL A CA 1
ATOM 779 C C . VAL A 1 103 ? -19.032 3.425 17.380 1.00 96.69 103 VAL A C 1
ATOM 781 O O . VAL A 1 103 ? -18.395 4.267 18.019 1.00 96.69 103 VAL A O 1
ATOM 784 N N . VAL A 1 104 ? -18.518 2.251 17.028 1.00 97.56 104 VAL A N 1
ATOM 785 C CA . VAL A 1 104 ? -17.099 1.882 17.102 1.00 97.56 104 VAL A CA 1
ATOM 786 C C . VAL A 1 104 ? -16.718 1.273 15.759 1.00 97.56 104 VAL A C 1
ATOM 788 O O . VAL A 1 104 ? -17.391 0.362 15.295 1.00 97.56 104 VAL A O 1
ATOM 791 N N . PHE A 1 105 ? -15.646 1.738 15.131 1.00 97.75 105 PHE A N 1
ATOM 792 C CA . PHE A 1 105 ? -15.193 1.200 13.848 1.00 97.75 105 PHE A CA 1
ATOM 793 C C . PHE A 1 105 ? -13.668 1.147 13.784 1.00 97.75 105 PHE A C 1
ATOM 795 O O . PHE A 1 105 ? -12.987 1.883 14.500 1.00 97.75 105 PHE A O 1
ATOM 802 N N . HIS A 1 106 ? -13.137 0.266 12.938 1.00 97.88 106 HIS A N 1
ATOM 803 C CA . HIS A 1 106 ? -11.730 0.328 12.547 1.00 97.88 106 HIS A CA 1
ATOM 804 C C . HIS A 1 106 ? -11.554 1.369 11.455 1.00 97.88 106 HIS A C 1
ATOM 806 O O . HIS A 1 106 ? -12.329 1.391 10.502 1.00 97.88 106 HIS A O 1
ATOM 812 N N . HIS A 1 107 ? -10.528 2.198 11.582 1.00 97.75 107 HIS A N 1
ATOM 813 C CA . HIS A 1 107 ? -10.147 3.162 10.563 1.00 97.75 107 HIS A CA 1
ATOM 814 C C . HIS A 1 107 ? -8.799 2.748 9.978 1.00 97.75 107 HIS A C 1
ATOM 816 O O . HIS A 1 107 ? -7.829 2.581 10.714 1.00 97.75 107 HIS A O 1
ATOM 822 N N . PHE A 1 108 ? -8.777 2.543 8.668 1.00 98.19 108 PHE A N 1
ATOM 823 C CA . PHE A 1 108 ? -7.586 2.331 7.864 1.00 98.19 108 PHE A CA 1
ATOM 824 C C . PHE A 1 108 ? -7.434 3.490 6.880 1.00 98.19 108 PHE A C 1
ATOM 826 O O . PHE A 1 108 ? -8.416 4.133 6.505 1.00 98.19 108 PHE A O 1
ATOM 833 N N . ALA A 1 109 ? -6.210 3.736 6.452 1.00 96.88 109 ALA A N 1
ATOM 834 C CA . ALA A 1 109 ? -5.881 4.684 5.403 1.00 96.88 109 ALA A CA 1
ATOM 835 C C . ALA A 1 109 ? -4.512 4.307 4.842 1.00 96.88 109 ALA A C 1
ATOM 837 O O . ALA A 1 109 ? -3.742 3.637 5.540 1.00 96.88 109 ALA A O 1
ATOM 838 N N . ASP A 1 110 ? -4.223 4.761 3.624 1.00 95.56 110 ASP A N 1
ATOM 839 C CA . ASP A 1 110 ? -2.863 4.797 3.084 1.00 95.56 110 ASP A CA 1
ATOM 840 C C . ASP A 1 110 ? -2.137 3.445 3.161 1.00 95.56 110 ASP A C 1
ATOM 842 O O . ASP A 1 110 ? -0.961 3.374 3.517 1.00 95.56 110 ASP A O 1
ATOM 846 N N . PHE A 1 111 ? -2.834 2.350 2.825 1.00 96.25 111 PHE A N 1
ATOM 847 C CA . PHE A 1 111 ? -2.150 1.072 2.619 1.00 96.25 111 PHE A CA 1
ATOM 848 C C . PHE A 1 111 ? -1.098 1.191 1.519 1.00 96.25 111 PHE A C 1
ATOM 850 O O . PHE A 1 111 ? -0.034 0.589 1.662 1.00 96.25 111 PHE A O 1
ATOM 857 N N . GLN A 1 112 ? -1.399 1.970 0.469 1.00 94.38 112 GLN A N 1
ATOM 858 C CA . GLN A 1 112 ? -0.532 2.187 -0.690 1.00 94.38 112 GLN A CA 1
ATOM 859 C C . GLN A 1 112 ? 0.034 0.862 -1.209 1.00 94.38 112 GLN A C 1
ATOM 861 O O . GLN A 1 112 ? 1.247 0.706 -1.370 1.00 94.38 112 GLN A O 1
ATOM 866 N N . LEU A 1 113 ? -0.865 -0.113 -1.379 1.00 95.88 113 LEU A N 1
ATOM 867 C CA . LEU A 1 113 ? -0.552 -1.377 -2.025 1.00 95.88 113 LEU A CA 1
ATOM 868 C C . LEU A 1 113 ? -0.074 -1.071 -3.431 1.00 95.88 113 LEU A C 1
ATOM 870 O O . LEU A 1 113 ? -0.757 -0.366 -4.170 1.00 95.88 113 LEU A O 1
ATOM 874 N N . LEU A 1 114 ? 1.080 -1.609 -3.778 1.00 94.06 114 LEU A N 1
ATOM 875 C CA . LEU A 1 114 ? 1.675 -1.355 -5.071 1.00 94.06 114 LEU A CA 1
ATOM 876 C C . LEU A 1 114 ? 2.189 -2.634 -5.681 1.00 94.06 114 LEU A C 1
ATOM 878 O O . LEU A 1 114 ? 2.534 -3.576 -4.969 1.00 94.06 114 LEU A O 1
ATOM 882 N N . ASP A 1 115 ? 2.212 -2.613 -6.997 1.00 95.12 115 ASP A N 1
ATOM 883 C CA . ASP A 1 115 ? 2.871 -3.587 -7.839 1.00 95.12 115 ASP A CA 1
ATOM 884 C C . ASP A 1 115 ? 4.313 -3.135 -8.087 1.00 95.12 115 ASP A C 1
ATOM 886 O O . ASP A 1 115 ? 4.564 -2.208 -8.861 1.00 95.12 115 ASP A O 1
ATOM 890 N N . GLU A 1 116 ? 5.271 -3.739 -7.385 1.00 93.50 116 GLU A N 1
ATOM 891 C CA . GLU A 1 116 ? 6.679 -3.336 -7.454 1.00 93.50 116 GLU A CA 1
ATOM 892 C C . GLU A 1 116 ? 7.341 -3.718 -8.782 1.00 93.50 116 GLU A C 1
ATOM 894 O O . GLU A 1 116 ? 8.413 -3.212 -9.118 1.00 93.50 116 GLU A O 1
ATOM 899 N N . GLU A 1 117 ? 6.693 -4.579 -9.559 1.00 93.25 117 GLU A N 1
ATOM 900 C CA . GLU A 1 117 ? 7.130 -5.011 -10.886 1.00 93.25 117 GLU A CA 1
ATOM 901 C C . GLU A 1 117 ? 6.492 -4.176 -11.995 1.00 93.25 117 GLU A C 1
ATOM 903 O O . GLU A 1 117 ? 6.944 -4.215 -13.134 1.00 93.25 117 GLU A O 1
ATOM 908 N N . SER A 1 118 ? 5.494 -3.353 -11.662 1.00 93.19 118 SER A N 1
ATOM 909 C CA . SER A 1 118 ? 4.787 -2.543 -12.646 1.00 93.19 118 SER A CA 1
ATOM 910 C C . SER A 1 118 ? 5.748 -1.644 -13.441 1.00 93.19 118 SER A C 1
ATOM 912 O O . SER A 1 118 ? 6.531 -0.891 -12.836 1.00 93.19 118 SER A O 1
ATOM 914 N N . PRO A 1 119 ? 5.647 -1.639 -14.785 1.00 91.50 119 PRO A N 1
ATOM 915 C CA . PRO A 1 119 ? 6.367 -0.697 -15.640 1.00 91.50 119 PRO A CA 1
ATOM 916 C C . PRO A 1 119 ? 6.005 0.775 -15.403 1.00 91.50 119 PRO A C 1
ATOM 918 O O . PRO A 1 119 ? 6.753 1.661 -15.800 1.00 91.50 119 PRO A O 1
ATOM 921 N N . LEU A 1 120 ? 4.864 1.061 -14.758 1.00 89.25 120 LEU A N 1
ATOM 922 C CA . LEU A 1 120 ? 4.452 2.430 -14.404 1.00 89.25 120 LEU A CA 1
ATOM 923 C C . LEU A 1 120 ? 5.173 2.997 -13.181 1.00 89.25 120 LEU A C 1
ATOM 925 O O . LEU A 1 120 ? 4.965 4.159 -12.805 1.00 89.25 120 LEU A O 1
ATOM 929 N N . ARG A 1 121 ? 5.980 2.178 -12.519 1.00 90.00 121 ARG A N 1
ATOM 930 C CA . ARG A 1 121 ? 6.773 2.635 -11.394 1.00 90.00 121 ARG A CA 1
ATOM 931 C C . ARG A 1 121 ? 7.911 3.522 -11.897 1.00 90.00 121 ARG A C 1
ATOM 933 O O . ARG A 1 121 ? 8.449 3.341 -12.984 1.00 90.00 121 ARG A O 1
ATOM 940 N N . GLY A 1 122 ? 8.220 4.538 -11.103 1.00 86.69 122 GLY A N 1
ATOM 941 C CA . GLY A 1 122 ? 9.208 5.558 -11.436 1.00 86.69 122 GLY A CA 1
ATOM 942 C C . GLY A 1 122 ? 10.317 5.628 -10.402 1.00 86.69 122 GLY A C 1
ATOM 943 O O . GLY A 1 122 ? 10.694 6.728 -10.017 1.00 86.69 122 GLY A O 1
ATOM 944 N N . GLU A 1 123 ? 10.796 4.485 -9.905 1.00 90.56 123 GLU A N 1
ATOM 945 C CA . GLU A 1 123 ? 11.795 4.414 -8.830 1.00 90.56 123 GLU A CA 1
ATOM 946 C C . GLU A 1 123 ? 13.072 5.201 -9.158 1.00 90.56 123 GLU A C 1
ATOM 948 O O . GLU A 1 123 ? 13.679 5.795 -8.266 1.00 90.56 123 GLU A O 1
ATOM 953 N N . TRP A 1 124 ? 13.441 5.279 -10.441 1.00 87.31 124 TRP A N 1
ATOM 954 C CA . TRP A 1 124 ? 14.577 6.063 -10.931 1.00 87.31 124 TRP A CA 1
ATOM 955 C C . TRP A 1 124 ? 14.498 7.551 -10.550 1.00 87.31 124 TRP A C 1
ATOM 957 O O . TRP A 1 124 ? 15.532 8.204 -10.425 1.00 87.31 124 TRP A O 1
ATOM 967 N N . GLN A 1 125 ? 13.311 8.101 -10.282 1.00 86.69 125 GLN A N 1
ATOM 968 C CA . GLN A 1 125 ? 13.141 9.500 -9.864 1.00 86.69 125 GLN A CA 1
ATOM 969 C C . GLN A 1 125 ? 13.818 9.812 -8.520 1.00 86.69 125 GLN A C 1
ATOM 971 O O . GLN A 1 125 ? 14.265 10.943 -8.301 1.00 86.69 125 GLN A O 1
ATOM 976 N N . ASP A 1 126 ? 13.931 8.817 -7.634 1.00 86.75 126 ASP A N 1
ATOM 977 C CA . ASP A 1 126 ? 14.617 8.959 -6.343 1.00 86.75 126 ASP A CA 1
ATOM 978 C C . ASP A 1 126 ? 16.152 8.977 -6.507 1.00 86.75 126 ASP A C 1
ATOM 980 O O . ASP A 1 126 ? 16.875 9.320 -5.572 1.00 86.75 126 ASP A O 1
ATOM 984 N N . SER A 1 127 ? 16.667 8.629 -7.693 1.00 84.69 127 SER A N 1
ATOM 985 C CA . SER A 1 127 ? 18.106 8.563 -7.979 1.00 84.69 127 SER A CA 1
ATOM 986 C C . SER A 1 127 ? 18.703 9.870 -8.527 1.00 84.69 127 SER A C 1
ATOM 988 O O . SER A 1 127 ? 19.913 9.948 -8.758 1.00 84.69 127 SER A O 1
ATOM 990 N N . CYS A 1 128 ? 17.883 10.910 -8.710 1.00 85.88 128 CYS A N 1
ATOM 991 C CA . CYS A 1 128 ? 18.366 12.254 -9.022 1.00 85.88 128 CYS A CA 1
ATOM 992 C C . CYS A 1 128 ? 19.164 12.858 -7.847 1.00 85.88 128 CYS A C 1
ATOM 994 O O . CYS A 1 128 ? 18.807 12.634 -6.688 1.00 85.88 128 CYS A O 1
ATOM 996 N N . PRO A 1 129 ? 20.196 13.699 -8.098 1.00 84.81 129 PRO A N 1
ATOM 997 C CA . PRO A 1 129 ? 20.944 14.378 -7.030 1.00 84.81 129 PRO A CA 1
ATOM 998 C C . PRO A 1 129 ? 20.055 15.215 -6.102 1.00 84.81 129 PRO A C 1
ATOM 1000 O O . PRO A 1 129 ? 20.282 15.265 -4.893 1.00 84.81 129 PRO A O 1
ATOM 1003 N N . THR A 1 130 ? 19.035 15.856 -6.680 1.00 83.56 130 THR A N 1
ATOM 1004 C CA . THR A 1 130 ? 17.874 16.378 -5.954 1.00 83.56 130 THR A CA 1
ATOM 1005 C C . THR A 1 130 ? 16.685 15.498 -6.338 1.00 83.56 130 THR A C 1
ATOM 1007 O O . THR A 1 130 ? 16.249 15.585 -7.485 1.00 83.56 130 THR A O 1
ATOM 1010 N N . PRO A 1 131 ? 16.192 14.626 -5.442 1.00 73.88 131 PRO A N 1
ATOM 1011 C CA . PRO A 1 131 ? 15.131 13.684 -5.782 1.00 73.88 131 PRO A CA 1
ATOM 1012 C C . PRO A 1 131 ? 13.864 14.395 -6.276 1.00 73.88 131 PRO A C 1
ATOM 1014 O O . PRO A 1 131 ? 13.394 15.341 -5.636 1.00 73.88 131 PRO A O 1
ATOM 1017 N N . LEU A 1 132 ? 13.314 13.939 -7.407 1.00 76.44 132 LEU A N 1
ATOM 1018 C CA . LEU A 1 132 ? 12.085 14.504 -7.995 1.00 76.44 132 LEU A CA 1
ATOM 1019 C C . LEU A 1 132 ? 10.846 14.104 -7.189 1.00 76.44 132 LEU A C 1
ATOM 1021 O O . LEU A 1 132 ? 9.883 14.859 -7.064 1.00 76.44 132 LEU A O 1
ATOM 1025 N N . SER A 1 133 ? 10.922 12.914 -6.603 1.00 73.50 133 SER A N 1
ATOM 1026 C CA . SER A 1 133 ? 10.045 12.394 -5.567 1.00 73.50 133 SER A CA 1
ATOM 1027 C C . SER A 1 133 ? 10.903 12.045 -4.353 1.00 73.50 133 SER A C 1
ATOM 1029 O O . SER A 1 133 ? 12.108 11.860 -4.462 1.00 73.50 133 SER A O 1
ATOM 1031 N N . THR A 1 134 ? 10.302 11.986 -3.168 1.00 70.00 134 THR A N 1
ATOM 1032 C CA . THR A 1 134 ? 10.984 11.533 -1.940 1.00 70.00 134 THR A CA 1
ATOM 1033 C C . THR A 1 134 ? 10.480 10.169 -1.472 1.00 70.00 134 THR A C 1
ATOM 1035 O O . THR A 1 134 ? 10.712 9.769 -0.331 1.00 70.00 134 THR A O 1
ATOM 1038 N N . SER A 1 135 ? 9.726 9.481 -2.332 1.00 76.88 135 SER A N 1
ATOM 1039 C CA . SER A 1 135 ? 9.070 8.211 -2.016 1.00 76.88 135 SER A CA 1
ATOM 1040 C C . SER A 1 135 ? 8.703 7.401 -3.263 1.00 76.88 135 SER A C 1
ATOM 1042 O O . SER A 1 135 ? 7.725 6.650 -3.220 1.00 76.88 135 SER A O 1
ATOM 1044 N N . ALA A 1 136 ? 9.431 7.564 -4.378 1.00 85.06 136 ALA A N 1
ATOM 1045 C CA . ALA A 1 136 ? 9.191 6.724 -5.549 1.00 85.06 136 ALA A CA 1
ATOM 1046 C C . ALA A 1 136 ? 9.526 5.259 -5.237 1.00 85.06 136 ALA A C 1
ATOM 1048 O O . ALA A 1 136 ? 8.782 4.377 -5.653 1.00 85.06 136 ALA A O 1
ATOM 1049 N N . PHE A 1 137 ? 10.552 5.001 -4.420 1.00 89.25 137 PHE A N 1
ATOM 1050 C CA . PHE A 1 137 ? 10.943 3.671 -3.955 1.00 89.25 137 PHE A CA 1
ATOM 1051 C C . PHE A 1 137 ? 11.005 3.576 -2.422 1.00 89.25 137 PHE A C 1
ATOM 1053 O O . PHE A 1 137 ? 11.468 4.483 -1.726 1.00 89.25 137 PHE A O 1
ATOM 1060 N N . ARG A 1 138 ? 10.570 2.439 -1.865 1.00 89.50 138 ARG A N 1
ATOM 1061 C CA . ARG A 1 138 ? 10.731 2.102 -0.442 1.00 89.50 138 ARG A CA 1
ATOM 1062 C C . ARG A 1 138 ? 11.382 0.726 -0.305 1.00 89.50 138 ARG A C 1
ATOM 1064 O O . ARG A 1 138 ? 10.852 -0.234 -0.853 1.00 89.50 138 ARG A O 1
ATOM 1071 N N . PRO A 1 139 ? 12.425 0.552 0.532 1.00 89.75 139 PRO A N 1
ATOM 1072 C CA . PRO A 1 139 ? 13.142 -0.724 0.619 1.00 89.75 139 PRO A CA 1
ATOM 1073 C C . PRO A 1 139 ? 12.280 -1.956 0.939 1.00 89.75 139 PRO A C 1
ATOM 1075 O O . PRO A 1 139 ? 12.664 -3.071 0.605 1.00 89.75 139 PRO A O 1
ATOM 1078 N N . GLN A 1 140 ? 11.139 -1.788 1.617 1.00 91.38 140 GLN A N 1
ATOM 1079 C CA . GLN A 1 140 ? 10.240 -2.885 1.997 1.00 91.38 140 GLN A CA 1
ATOM 1080 C C . GLN A 1 140 ? 8.934 -2.932 1.183 1.00 91.38 140 GLN A C 1
ATOM 1082 O O . GLN A 1 140 ? 7.976 -3.563 1.631 1.00 91.38 140 GLN A O 1
ATOM 1087 N N . GLU A 1 141 ? 8.842 -2.268 0.029 1.00 92.38 141 GLU A N 1
ATOM 1088 C CA . GLU A 1 141 ? 7.579 -2.159 -0.716 1.00 92.38 141 GLU A CA 1
ATOM 1089 C C . GLU A 1 141 ? 7.011 -3.480 -1.245 1.00 92.38 141 GLU A C 1
ATOM 1091 O O . GLU A 1 141 ? 5.791 -3.649 -1.236 1.00 92.38 141 GLU A O 1
ATOM 1096 N N . THR A 1 142 ? 7.864 -4.469 -1.531 1.00 94.31 142 THR A N 1
ATOM 1097 C CA . THR A 1 142 ? 7.443 -5.848 -1.857 1.00 94.31 142 THR A CA 1
ATOM 1098 C C . THR A 1 142 ? 6.581 -6.470 -0.743 1.00 94.31 142 THR A C 1
ATOM 1100 O O . THR A 1 142 ? 5.836 -7.425 -0.941 1.00 94.31 142 THR A O 1
ATOM 1103 N N . LEU A 1 143 ? 6.655 -5.945 0.487 1.00 95.69 143 LEU A N 1
ATOM 1104 C CA . LEU A 1 143 ? 5.882 -6.428 1.631 1.00 95.69 143 LEU A CA 1
ATOM 1105 C C . LEU A 1 143 ? 4.585 -5.646 1.881 1.00 95.69 143 LEU A C 1
ATOM 1107 O O . LEU A 1 143 ? 3.930 -5.915 2.891 1.00 95.69 143 LEU A O 1
ATOM 1111 N N . THR A 1 144 ? 4.175 -4.711 1.020 1.00 96.06 144 THR A N 1
ATOM 1112 C CA . THR A 1 144 ? 2.961 -3.891 1.236 1.00 96.06 144 THR A CA 1
ATOM 1113 C C . THR A 1 144 ? 1.712 -4.752 1.461 1.00 96.06 144 THR A C 1
ATOM 1115 O O . THR A 1 144 ? 1.014 -4.582 2.467 1.00 96.06 144 THR A O 1
ATOM 1118 N N . ALA A 1 145 ? 1.487 -5.773 0.627 1.00 96.81 145 ALA A N 1
ATOM 1119 C CA . ALA A 1 145 ? 0.376 -6.714 0.788 1.00 96.81 145 ALA A CA 1
ATOM 1120 C C . ALA A 1 145 ? 0.434 -7.491 2.120 1.00 96.81 145 ALA A C 1
ATOM 1122 O O . ALA A 1 145 ? -0.581 -7.699 2.796 1.00 96.81 145 ALA A O 1
ATOM 1123 N N . HIS A 1 146 ? 1.636 -7.877 2.549 1.00 97.31 146 HIS A N 1
ATOM 1124 C CA . HIS A 1 146 ? 1.874 -8.584 3.808 1.00 97.31 146 HIS A CA 1
ATOM 1125 C C . HIS A 1 146 ? 1.644 -7.681 5.028 1.00 97.31 146 HIS A C 1
ATOM 1127 O O . HIS A 1 146 ? 1.058 -8.112 6.032 1.00 97.31 146 HIS A O 1
ATOM 1133 N N . ALA A 1 147 ? 2.071 -6.421 4.944 1.00 96.81 147 ALA A N 1
ATOM 1134 C CA . ALA A 1 147 ? 1.848 -5.408 5.963 1.00 96.81 147 ALA A CA 1
ATOM 1135 C C . ALA A 1 147 ? 0.346 -5.132 6.130 1.00 96.81 147 ALA A C 1
ATOM 1137 O O . ALA A 1 147 ? -0.166 -5.235 7.250 1.00 96.81 147 ALA A O 1
ATOM 1138 N N . ALA A 1 148 ? -0.381 -4.916 5.029 1.00 98.06 148 ALA A N 1
ATOM 1139 C CA . ALA A 1 148 ? -1.833 -4.741 5.036 1.00 98.06 148 ALA A CA 1
ATOM 1140 C C . ALA A 1 148 ? -2.557 -5.964 5.628 1.00 98.06 148 ALA A C 1
ATOM 1142 O O . ALA A 1 148 ? -3.370 -5.828 6.548 1.00 98.06 148 ALA A O 1
ATOM 1143 N N . ALA A 1 149 ? -2.194 -7.184 5.211 1.00 98.38 149 ALA A N 1
ATOM 1144 C CA . ALA A 1 149 ? -2.740 -8.415 5.787 1.00 98.38 149 ALA A CA 1
ATOM 1145 C C . ALA A 1 149 ? -2.483 -8.520 7.305 1.00 98.38 149 ALA A C 1
ATOM 1147 O O . ALA A 1 149 ? -3.309 -9.048 8.061 1.00 98.38 149 ALA A O 1
ATOM 1148 N N . SER A 1 150 ? -1.340 -8.015 7.782 1.00 97.19 150 SER A N 1
ATOM 1149 C CA . SER A 1 150 ? -1.022 -7.956 9.209 1.00 97.19 150 SER A CA 1
ATOM 1150 C C . SER A 1 150 ? -1.882 -6.939 9.959 1.00 97.19 150 SER A C 1
ATOM 1152 O O . SER A 1 150 ? -2.414 -7.275 11.020 1.00 97.19 150 SER A O 1
ATOM 1154 N N . LEU A 1 151 ? -2.096 -5.746 9.396 1.00 97.06 151 LEU A N 1
ATOM 1155 C CA . LEU A 1 151 ? -2.985 -4.724 9.960 1.00 97.06 151 LEU A CA 1
ATOM 1156 C C . LEU A 1 151 ? -4.423 -5.240 10.088 1.00 97.06 151 LEU A C 1
ATOM 1158 O O . LEU A 1 151 ? -5.012 -5.163 11.169 1.00 97.06 151 LEU A O 1
ATOM 1162 N N . ILE A 1 152 ? -4.955 -5.866 9.035 1.00 98.44 152 ILE A N 1
ATOM 1163 C CA . ILE A 1 152 ? -6.298 -6.466 9.037 1.00 98.44 152 ILE A CA 1
ATOM 1164 C C . ILE A 1 152 ? -6.397 -7.565 10.106 1.00 98.44 152 ILE A C 1
ATOM 1166 O O . ILE A 1 152 ? -7.354 -7.617 10.888 1.00 98.44 152 ILE A O 1
ATOM 1170 N N . ARG A 1 153 ? -5.377 -8.426 10.216 1.00 97.50 153 ARG A N 1
ATOM 1171 C CA . ARG A 1 153 ? -5.302 -9.442 11.278 1.00 97.50 153 ARG A CA 1
ATOM 1172 C C . ARG A 1 153 ? -5.302 -8.836 12.680 1.00 97.50 153 ARG A C 1
ATOM 1174 O O . ARG A 1 153 ? -5.932 -9.421 13.562 1.00 97.50 153 ARG A O 1
ATOM 1181 N N . GLN A 1 154 ? -4.614 -7.717 12.909 1.00 95.38 154 GLN A N 1
ATOM 1182 C CA . GLN A 1 154 ? -4.620 -7.050 14.216 1.00 95.38 154 GLN A CA 1
ATOM 1183 C C . GLN A 1 154 ? -5.969 -6.402 14.519 1.00 95.38 154 GLN A C 1
ATOM 1185 O O . GLN A 1 154 ? -6.499 -6.609 15.611 1.00 95.38 154 GLN A O 1
ATOM 1190 N N . ALA A 1 155 ? -6.582 -5.722 13.551 1.00 96.19 155 ALA A N 1
ATOM 1191 C CA . ALA A 1 155 ? -7.930 -5.178 13.701 1.00 96.19 155 ALA A CA 1
ATOM 1192 C C . ALA A 1 155 ? -8.940 -6.276 14.069 1.00 96.19 155 ALA A C 1
ATOM 1194 O O . ALA A 1 155 ? -9.706 -6.143 15.019 1.00 96.19 155 ALA A O 1
ATOM 1195 N N . ASN A 1 156 ? -8.847 -7.443 13.430 1.00 97.38 156 ASN A N 1
ATOM 1196 C CA . ASN A 1 156 ? -9.651 -8.613 13.778 1.00 97.38 156 ASN A CA 1
ATOM 1197 C C . ASN A 1 156 ? -9.437 -9.137 15.211 1.00 97.38 156 ASN A C 1
ATOM 1199 O O . ASN A 1 156 ? -10.259 -9.907 15.703 1.00 97.38 156 ASN A O 1
ATOM 1203 N N . ARG A 1 157 ? -8.371 -8.765 15.922 1.00 96.00 157 ARG A N 1
ATOM 1204 C CA . ARG A 1 157 ? -8.207 -9.123 17.343 1.00 96.00 157 ARG A CA 1
ATOM 1205 C C . ARG A 1 157 ? -8.910 -8.130 18.269 1.00 96.00 157 ARG A C 1
ATOM 1207 O O . ARG A 1 157 ? -9.301 -8.508 19.372 1.00 96.00 157 ARG A O 1
ATOM 1214 N N . ILE A 1 158 ? -9.143 -6.903 17.810 1.00 94.50 158 ILE A N 1
ATOM 1215 C CA . ILE A 1 158 ? -9.784 -5.829 18.569 1.00 94.50 158 ILE A CA 1
ATOM 1216 C C . ILE A 1 158 ? -11.276 -5.806 18.215 1.00 94.50 158 ILE A C 1
ATOM 1218 O O . ILE A 1 158 ? -11.702 -5.234 17.221 1.00 94.50 158 ILE A O 1
ATOM 1222 N N . SER A 1 159 ? -12.097 -6.470 19.027 1.00 95.38 159 SER A N 1
ATOM 1223 C CA . SER A 1 159 ? -13.552 -6.556 18.790 1.00 95.38 159 SER A CA 1
ATOM 1224 C C . SER A 1 159 ? -14.388 -5.568 19.591 1.00 95.38 159 SER A C 1
ATOM 1226 O O . SER A 1 159 ? -15.604 -5.500 19.411 1.00 95.38 159 SER A O 1
ATOM 1228 N N . ARG A 1 160 ? -13.757 -4.837 20.512 1.00 93.94 160 ARG A N 1
ATOM 1229 C CA . ARG A 1 160 ? -14.426 -3.933 21.443 1.00 93.94 160 ARG A CA 1
ATOM 1230 C C . ARG A 1 160 ? -13.621 -2.659 21.620 1.00 93.94 160 ARG A C 1
ATOM 1232 O O . ARG A 1 160 ? -12.395 -2.700 21.633 1.00 93.94 160 ARG A O 1
ATOM 1239 N N . SER A 1 161 ? -14.324 -1.549 21.825 1.00 91.44 161 SER A N 1
ATOM 1240 C CA . SER A 1 161 ? -13.714 -0.291 22.246 1.00 91.44 161 SER A CA 1
ATOM 1241 C C . SER A 1 161 ? -12.996 -0.473 23.588 1.00 91.44 161 SER A C 1
ATOM 1243 O O . SER A 1 161 ? -13.645 -0.907 24.547 1.00 91.44 161 SER A O 1
ATOM 1245 N N . PRO A 1 162 ? -11.720 -0.069 23.703 1.00 87.88 162 PRO A N 1
ATOM 1246 C CA . PRO A 1 162 ? -11.013 -0.075 24.980 1.00 87.88 162 PRO A CA 1
ATOM 1247 C C . PRO A 1 162 ? -11.646 0.837 26.044 1.00 87.88 162 PRO A C 1
ATOM 1249 O O . PRO A 1 162 ? -11.502 0.566 27.230 1.00 87.88 162 PRO A O 1
ATOM 1252 N N . LEU A 1 163 ? -12.381 1.892 25.653 1.00 86.38 163 LEU A N 1
ATOM 1253 C CA . LEU A 1 163 ? -13.016 2.804 26.616 1.00 86.38 163 LEU A CA 1
ATOM 1254 C C . LEU A 1 163 ? -14.364 2.297 27.128 1.00 86.38 163 LEU A C 1
ATOM 1256 O O . LEU A 1 163 ? -14.658 2.412 28.312 1.00 86.38 163 LEU A O 1
ATOM 1260 N N . THR A 1 164 ? -15.228 1.817 26.230 1.00 90.19 164 THR A N 1
ATOM 1261 C CA . THR A 1 164 ? -16.645 1.563 26.559 1.00 90.19 164 THR A CA 1
ATOM 1262 C C . THR A 1 164 ? -17.041 0.098 26.457 1.00 90.19 164 THR A C 1
ATOM 1264 O O . THR A 1 164 ? -18.189 -0.245 26.734 1.00 90.19 164 THR A O 1
ATOM 1267 N N . SER A 1 165 ? -16.128 -0.779 26.026 1.00 91.31 165 SER A N 1
ATOM 1268 C CA . SER A 1 165 ? -16.384 -2.202 25.759 1.00 91.31 165 SER A CA 1
ATOM 1269 C C . SER A 1 165 ? -17.487 -2.489 24.723 1.00 91.31 165 SER A C 1
ATOM 1271 O O . SER A 1 165 ? -17.857 -3.655 24.517 1.00 91.31 165 SER A O 1
ATOM 1273 N N . ARG A 1 166 ? -18.008 -1.458 24.035 1.00 94.94 166 ARG A N 1
ATOM 1274 C CA . ARG A 1 166 ? -18.942 -1.598 22.909 1.00 94.94 166 ARG A CA 1
ATOM 1275 C C . ARG A 1 166 ? -18.269 -2.376 21.777 1.00 94.94 166 ARG A C 1
ATOM 1277 O O . ARG A 1 166 ? -17.089 -2.166 21.519 1.00 94.94 166 ARG A O 1
ATOM 1284 N N . LEU A 1 167 ? -19.024 -3.256 21.121 1.00 97.06 167 LEU A N 1
ATOM 1285 C CA . LEU A 1 167 ? -18.560 -4.029 19.967 1.00 97.06 167 LEU A CA 1
ATOM 1286 C C . LEU A 1 167 ? -18.246 -3.133 18.762 1.00 97.06 167 LEU A C 1
ATOM 1288 O O . LEU A 1 167 ? -18.934 -2.138 18.552 1.00 97.06 167 LEU A O 1
ATOM 1292 N N . THR A 1 168 ? -17.243 -3.519 17.976 1.00 97.69 168 THR A N 1
ATOM 1293 C CA . THR A 1 168 ? -16.960 -2.918 16.667 1.00 97.69 168 THR A CA 1
ATOM 1294 C C . THR A 1 168 ? -18.124 -3.168 15.704 1.00 97.69 168 THR A C 1
ATOM 1296 O O . THR A 1 168 ? -18.592 -4.298 15.573 1.00 97.69 168 THR A O 1
ATOM 1299 N N . ASP A 1 169 ? -18.574 -2.109 15.034 1.00 98.19 169 ASP A N 1
ATOM 1300 C CA . ASP A 1 169 ? -19.716 -2.092 14.123 1.00 98.19 169 ASP A CA 1
ATOM 1301 C C . ASP A 1 169 ? -19.291 -2.329 12.652 1.00 98.19 169 ASP A C 1
ATOM 1303 O O . ASP A 1 169 ? -19.920 -3.122 11.954 1.00 98.19 169 ASP A O 1
ATOM 1307 N N . PHE A 1 170 ? -18.223 -1.673 12.174 1.00 98.62 170 PHE A N 1
ATOM 1308 C CA . PHE A 1 170 ? -17.713 -1.784 10.792 1.00 98.62 170 PHE A CA 1
ATOM 1309 C C . PHE A 1 170 ? -16.223 -1.396 10.681 1.00 98.62 170 PHE A C 1
ATOM 1311 O O . PHE A 1 170 ? -15.585 -1.039 11.675 1.00 98.62 170 PHE A O 1
ATOM 1318 N N . ALA A 1 171 ? -15.663 -1.462 9.472 1.00 98.62 171 ALA A N 1
ATOM 1319 C CA . ALA A 1 171 ? -14.364 -0.892 9.118 1.00 98.62 171 ALA A CA 1
ATOM 1320 C C . ALA A 1 171 ? -14.501 0.162 8.003 1.00 98.62 171 ALA A C 1
ATOM 1322 O O . ALA A 1 171 ? -15.351 0.042 7.123 1.00 98.62 171 ALA A O 1
ATOM 1323 N N . LEU A 1 172 ? -13.668 1.197 8.042 1.00 98.62 172 LEU A N 1
ATOM 1324 C CA . LEU A 1 172 ? -13.614 2.262 7.046 1.00 98.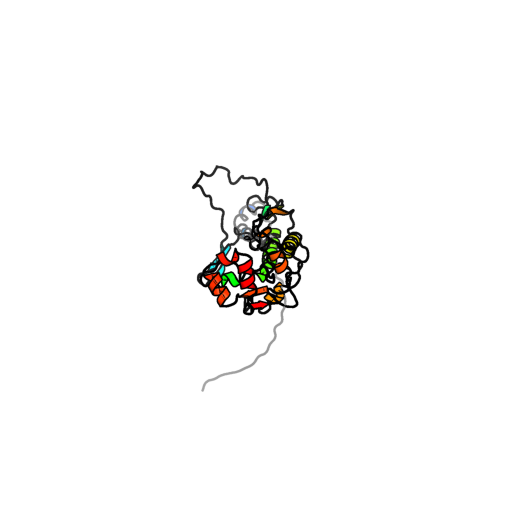62 172 LEU A CA 1
ATOM 1325 C C . LEU A 1 172 ? -12.173 2.437 6.572 1.00 98.62 172 LEU A C 1
ATOM 1327 O O . LEU A 1 172 ? -11.292 2.648 7.401 1.00 98.62 172 LEU A O 1
ATOM 1331 N N . HIS A 1 173 ? -11.953 2.387 5.262 1.00 98.56 173 HIS A N 1
ATOM 1332 C CA . HIS A 1 173 ? -10.697 2.775 4.626 1.00 98.56 173 HIS A CA 1
ATOM 1333 C C . HIS A 1 173 ? -10.856 4.163 3.987 1.00 98.56 173 HIS A C 1
ATOM 1335 O O . HIS A 1 173 ? -11.780 4.372 3.204 1.00 98.56 173 HIS A O 1
ATOM 1341 N N . THR A 1 174 ? -10.019 5.144 4.319 1.00 97.62 174 THR A N 1
ATOM 1342 C CA . THR A 1 174 ? -10.202 6.537 3.851 1.00 97.62 174 THR A CA 1
ATOM 1343 C C . THR A 1 174 ? -9.319 6.916 2.664 1.00 97.62 174 THR A C 1
ATOM 1345 O O . THR A 1 174 ? -8.852 8.047 2.588 1.00 97.62 174 THR A O 1
ATOM 1348 N N . GLY A 1 175 ? -9.142 5.987 1.727 1.00 96.12 175 GLY A N 1
ATOM 1349 C CA . GLY A 1 175 ? -8.426 6.214 0.469 1.00 96.12 175 GLY A CA 1
ATOM 1350 C C . GLY A 1 175 ? -6.924 5.935 0.514 1.00 96.12 175 GLY A C 1
ATOM 1351 O O . GLY A 1 175 ? -6.376 5.598 1.567 1.00 96.12 175 GLY A O 1
ATOM 1352 N N . ASN A 1 176 ? -6.298 6.042 -0.661 1.00 96.56 176 ASN A N 1
ATOM 1353 C CA . ASN A 1 176 ? -4.913 5.648 -0.940 1.00 96.56 176 ASN A CA 1
ATOM 1354 C C . ASN A 1 176 ? -4.667 4.177 -0.577 1.00 96.56 176 ASN A C 1
ATOM 1356 O O . ASN A 1 176 ? -3.702 3.812 0.096 1.00 96.56 176 ASN A O 1
ATOM 1360 N N . ALA A 1 177 ? -5.616 3.328 -0.965 1.00 97.38 177 ALA A N 1
ATOM 1361 C CA . ALA A 1 177 ? -5.514 1.888 -0.801 1.00 97.38 177 ALA A CA 1
ATOM 1362 C C . ALA A 1 177 ? -4.447 1.306 -1.732 1.00 97.38 177 ALA A C 1
ATOM 1364 O O . ALA A 1 177 ? -3.722 0.402 -1.317 1.00 97.38 177 ALA A O 1
ATOM 1365 N N . ILE A 1 178 ? -4.359 1.843 -2.950 1.00 96.50 178 ILE A N 1
ATOM 1366 C CA . ILE A 1 178 ? -3.430 1.423 -4.006 1.00 96.50 178 ILE A CA 1
ATOM 1367 C C . ILE A 1 178 ? -2.531 2.582 -4.449 1.00 96.50 178 ILE A C 1
ATOM 1369 O O . ILE A 1 178 ? -2.647 3.672 -3.883 1.00 96.50 178 ILE A O 1
ATOM 1373 N N . ASP A 1 179 ? -1.634 2.351 -5.410 1.00 92.94 179 ASP A N 1
ATOM 1374 C CA . ASP A 1 179 ? -0.562 3.294 -5.746 1.00 92.94 179 ASP A CA 1
ATOM 1375 C C . ASP A 1 179 ? -0.663 3.879 -7.156 1.00 92.94 179 ASP A C 1
ATOM 1377 O O . ASP A 1 179 ? -0.528 5.090 -7.331 1.00 92.94 179 ASP A O 1
ATOM 1381 N N . ASN A 1 180 ? -0.934 3.041 -8.156 1.00 91.62 180 ASN A N 1
ATOM 1382 C CA . ASN A 1 180 ? -0.830 3.388 -9.572 1.00 91.62 180 ASN A CA 1
ATOM 1383 C C . ASN A 1 180 ? -2.166 3.411 -10.315 1.00 91.62 180 ASN A C 1
ATOM 1385 O O . ASN A 1 180 ? -2.190 3.398 -11.547 1.00 91.62 180 ASN A O 1
ATOM 1389 N N . ALA A 1 181 ? -3.287 3.422 -9.590 1.00 93.75 181 ALA A N 1
ATOM 1390 C CA . ALA A 1 181 ? -4.615 3.231 -10.175 1.00 93.75 181 ALA A CA 1
ATOM 1391 C C . ALA A 1 181 ? -4.705 1.963 -11.061 1.00 93.75 181 ALA A C 1
ATOM 1393 O O . ALA A 1 181 ? -5.499 1.904 -12.005 1.00 93.75 181 ALA A O 1
ATOM 1394 N N . GLN A 1 182 ? -3.888 0.941 -10.771 1.00 93.62 182 GLN A N 1
ATOM 1395 C CA . GLN A 1 182 ? -3.840 -0.287 -11.558 1.00 93.62 182 GLN A CA 1
ATOM 1396 C C . GLN A 1 182 ? -4.914 -1.287 -11.121 1.00 93.62 182 GLN A C 1
ATOM 1398 O O . GLN A 1 182 ? -5.307 -1.386 -9.955 1.00 93.62 182 GLN A O 1
ATOM 1403 N N . TYR A 1 183 ? -5.390 -2.072 -12.089 1.00 94.31 183 TYR A N 1
ATOM 1404 C CA . TYR A 1 183 ? -6.435 -3.065 -11.855 1.00 94.31 183 TYR A CA 1
ATOM 1405 C C . TYR A 1 183 ? -5.994 -4.173 -10.886 1.00 94.31 183 TYR A C 1
ATOM 1407 O O . TYR A 1 183 ? -6.772 -4.559 -10.013 1.00 94.31 183 TYR A O 1
ATOM 1415 N N . ASN A 1 184 ? -4.770 -4.689 -11.031 1.00 95.50 184 ASN A N 1
ATOM 1416 C CA . ASN A 1 184 ? -4.222 -5.728 -10.156 1.00 95.50 184 ASN A CA 1
ATOM 1417 C C . ASN A 1 184 ? -4.086 -5.231 -8.713 1.00 95.50 184 ASN A C 1
ATOM 1419 O O . ASN A 1 184 ? -4.581 -5.904 -7.812 1.00 95.50 184 ASN A O 1
ATOM 1423 N N . GLU A 1 185 ? -3.549 -4.029 -8.495 1.00 96.94 185 GLU A N 1
ATOM 1424 C CA . GLU A 1 185 ? -3.459 -3.429 -7.159 1.00 96.94 185 GLU A CA 1
ATOM 1425 C C . GLU A 1 185 ? -4.847 -3.278 -6.514 1.00 96.94 185 GLU A C 1
ATOM 1427 O O . GLU A 1 185 ? -5.059 -3.670 -5.361 1.00 96.94 185 GLU A O 1
ATOM 1432 N N . LEU A 1 186 ? -5.835 -2.774 -7.271 1.00 97.06 186 LEU A N 1
ATOM 1433 C CA . LEU A 1 186 ? -7.217 -2.649 -6.791 1.00 97.06 186 LEU A CA 1
ATOM 1434 C C . LEU A 1 186 ? -7.803 -4.014 -6.426 1.00 97.06 186 LEU A C 1
ATOM 1436 O O . LEU A 1 186 ? -8.503 -4.161 -5.418 1.00 97.06 186 LEU A O 1
ATOM 1440 N N . ARG A 1 187 ? -7.527 -5.029 -7.247 1.00 97.88 187 ARG A N 1
ATOM 1441 C CA . ARG A 1 187 ? -7.993 -6.392 -7.012 1.00 97.88 187 ARG A CA 1
ATOM 1442 C C . ARG A 1 187 ? -7.369 -6.968 -5.743 1.00 97.88 187 ARG A C 1
ATOM 1444 O O . ARG A 1 187 ? -8.111 -7.486 -4.907 1.00 97.88 187 ARG A O 1
ATOM 1451 N N . TRP A 1 188 ? -6.063 -6.787 -5.547 1.00 98.25 188 TRP A N 1
ATOM 1452 C CA . TRP A 1 188 ? -5.361 -7.182 -4.327 1.00 98.25 188 TRP A CA 1
ATOM 1453 C C . TRP A 1 188 ? -5.937 -6.503 -3.089 1.00 98.25 188 TRP A C 1
ATOM 1455 O O . TRP A 1 188 ? -6.178 -7.189 -2.098 1.00 98.25 188 TRP A O 1
ATOM 1465 N N . PHE A 1 189 ? -6.228 -5.198 -3.137 1.00 98.44 189 PHE A N 1
ATOM 1466 C CA . PHE A 1 189 ? -6.871 -4.490 -2.026 1.00 98.44 189 PHE A CA 1
ATOM 1467 C C . PHE A 1 189 ? -8.205 -5.133 -1.632 1.00 98.44 189 PHE A C 1
ATOM 1469 O O . PHE A 1 189 ? -8.420 -5.479 -0.467 1.00 98.44 189 PHE A O 1
ATOM 1476 N N . ILE A 1 190 ? -9.106 -5.319 -2.599 1.00 98.38 190 ILE A N 1
ATOM 1477 C CA . ILE A 1 190 ? -10.438 -5.864 -2.321 1.00 98.38 190 ILE A CA 1
ATOM 1478 C C . ILE A 1 190 ? -10.320 -7.322 -1.837 1.00 98.38 190 ILE A C 1
ATOM 1480 O O . ILE A 1 190 ? -11.029 -7.714 -0.914 1.00 98.38 190 ILE A O 1
ATOM 1484 N N . ASP A 1 191 ? -9.414 -8.126 -2.402 1.00 98.69 191 ASP A N 1
ATOM 1485 C CA . ASP A 1 191 ? -9.196 -9.514 -1.975 1.00 98.69 191 ASP A CA 1
ATOM 1486 C C . ASP A 1 191 ? -8.532 -9.622 -0.596 1.00 98.69 191 ASP A C 1
ATOM 1488 O O . ASP A 1 191 ? -8.915 -10.488 0.193 1.00 98.69 191 ASP A O 1
ATOM 1492 N N . LEU A 1 192 ? -7.634 -8.701 -0.238 1.00 98.38 192 LEU A N 1
ATOM 1493 C CA . LEU A 1 192 ? -7.098 -8.562 1.118 1.00 98.38 192 LEU A CA 1
ATOM 1494 C C . LEU A 1 192 ? -8.206 -8.273 2.130 1.00 98.38 192 LEU A C 1
ATOM 1496 O O . LEU A 1 192 ? -8.273 -8.930 3.173 1.00 98.38 192 LEU A O 1
ATOM 1500 N N . MET A 1 193 ? -9.084 -7.319 1.815 1.00 98.62 193 MET A N 1
ATOM 1501 C CA . MET A 1 193 ? -10.212 -6.956 2.672 1.00 98.62 193 MET A CA 1
ATOM 1502 C C . MET A 1 193 ? -11.223 -8.105 2.788 1.00 98.62 193 MET A C 1
ATOM 1504 O O . MET A 1 193 ? -11.650 -8.424 3.899 1.00 98.62 193 MET A O 1
ATOM 1508 N N . ASP A 1 194 ? -11.535 -8.790 1.686 1.00 98.62 194 ASP A N 1
ATOM 1509 C CA . ASP A 1 194 ? -12.498 -9.900 1.641 1.00 98.62 194 ASP A CA 1
ATOM 1510 C C . ASP A 1 194 ? -11.923 -11.243 2.132 1.00 98.62 194 ASP A C 1
ATOM 1512 O O . ASP A 1 194 ? -12.675 -12.183 2.394 1.00 98.62 194 ASP A O 1
ATOM 1516 N N . GLY A 1 195 ? -10.600 -11.361 2.279 1.00 98.31 195 GLY A N 1
ATOM 1517 C CA . GLY A 1 195 ? -9.944 -12.612 2.665 1.00 98.31 195 GLY A CA 1
ATOM 1518 C C . GLY A 1 195 ? -9.878 -13.646 1.540 1.00 98.31 195 GLY A C 1
ATOM 1519 O O . GLY A 1 195 ? -9.954 -14.846 1.808 1.00 98.31 195 GLY A O 1
ATOM 1520 N N . ARG A 1 196 ? -9.776 -13.195 0.287 1.00 98.56 196 ARG A N 1
ATOM 1521 C CA . ARG A 1 196 ? -9.557 -14.052 -0.885 1.00 98.56 196 ARG A CA 1
ATOM 1522 C C . ARG A 1 196 ? -8.070 -14.159 -1.202 1.00 98.56 196 ARG A C 1
ATOM 1524 O O . ARG A 1 196 ? -7.286 -13.308 -0.799 1.00 98.56 196 ARG A O 1
ATOM 1531 N N . GLN A 1 197 ? -7.692 -15.226 -1.902 1.00 98.19 197 GLN A N 1
ATOM 1532 C CA . GLN A 1 197 ? -6.313 -15.423 -2.344 1.00 98.19 197 GLN A CA 1
ATOM 1533 C C . GLN A 1 197 ? -5.826 -14.219 -3.154 1.00 98.19 197 GLN A C 1
ATOM 1535 O O . GLN A 1 197 ? -6.560 -13.725 -4.006 1.00 98.19 197 GLN A O 1
ATOM 1540 N N . ILE A 1 198 ? -4.586 -13.803 -2.909 1.00 96.81 198 ILE A N 1
ATOM 1541 C CA . ILE A 1 198 ? -3.879 -12.822 -3.732 1.00 96.81 198 ILE A CA 1
ATOM 1542 C C . ILE A 1 198 ? -2.604 -13.443 -4.304 1.00 96.81 198 ILE A C 1
ATOM 1544 O O . ILE A 1 198 ? -2.025 -14.334 -3.679 1.00 96.81 198 ILE A O 1
ATOM 1548 N N . GLN A 1 199 ? -2.195 -12.961 -5.477 1.00 95.19 199 GLN A N 1
ATOM 1549 C CA . GLN A 1 199 ? -0.939 -13.272 -6.165 1.00 95.19 199 GLN A CA 1
ATOM 1550 C C . GLN A 1 199 ? -0.166 -11.9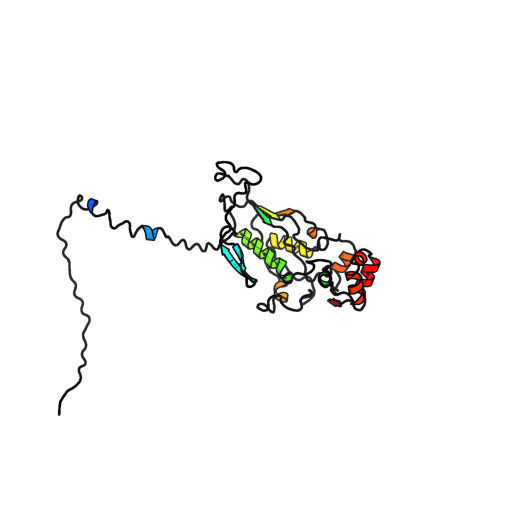50 -6.290 1.00 95.19 199 GLN A C 1
ATOM 1552 O O . GLN A 1 199 ? -0.500 -11.183 -7.191 1.00 95.19 199 GLN A O 1
ATOM 1557 N N . PRO A 1 200 ? 0.766 -11.633 -5.373 1.00 94.31 200 PRO A N 1
ATOM 1558 C CA . PRO A 1 200 ? 1.560 -10.397 -5.388 1.00 94.31 200 PRO A CA 1
ATOM 1559 C C . PRO A 1 200 ? 2.732 -10.471 -6.383 1.00 94.31 200 PRO A C 1
ATOM 1561 O O . PRO A 1 200 ? 3.854 -10.130 -6.053 1.00 94.31 200 PRO A O 1
ATOM 1564 N N . ASP A 1 201 ? 2.466 -11.009 -7.563 1.00 94.38 201 ASP A N 1
ATOM 1565 C CA . ASP A 1 201 ? 3.426 -11.257 -8.637 1.00 94.38 201 ASP A CA 1
ATOM 1566 C C . ASP A 1 201 ? 2.673 -10.932 -9.921 1.00 94.38 201 ASP A C 1
ATOM 1568 O O . ASP A 1 201 ? 1.631 -11.546 -10.207 1.00 94.38 201 ASP A O 1
ATOM 1572 N N . SER A 1 202 ? 3.099 -9.864 -10.582 1.00 92.06 202 SER A N 1
ATOM 1573 C CA . SER A 1 202 ? 2.451 -9.341 -11.786 1.00 92.06 202 SER A CA 1
ATOM 1574 C C . SER A 1 202 ? 3.278 -9.608 -13.044 1.00 92.06 202 SER A C 1
ATOM 1576 O O . SER A 1 202 ? 2.721 -9.541 -14.145 1.00 92.06 202 SER A O 1
ATOM 1578 N N . GLY A 1 203 ? 4.563 -9.921 -12.862 1.00 87.19 203 GLY A N 1
ATOM 1579 C CA . GLY A 1 203 ? 5.562 -10.059 -13.905 1.00 87.19 203 GLY A CA 1
ATOM 1580 C C . GLY A 1 203 ? 5.720 -11.471 -14.468 1.00 87.19 203 GLY A C 1
ATOM 1581 O O . GLY A 1 203 ? 4.851 -12.350 -14.369 1.00 87.19 203 GLY A O 1
ATOM 1582 N N . GLY A 1 204 ? 6.846 -11.664 -15.147 1.00 86.25 204 GLY A N 1
ATOM 1583 C CA . GLY A 1 204 ? 7.332 -12.957 -15.600 1.00 86.25 204 GLY A CA 1
ATOM 1584 C C . GLY A 1 204 ? 7.968 -13.791 -14.478 1.00 86.25 204 GLY A C 1
ATOM 1585 O O . GLY A 1 204 ? 7.921 -13.459 -13.298 1.00 86.25 204 GLY A O 1
ATOM 1586 N N . PRO A 1 205 ? 8.552 -14.959 -14.807 1.00 85.06 205 PRO A N 1
ATOM 1587 C CA . PRO A 1 205 ? 9.179 -15.812 -13.805 1.00 85.06 205 PRO A CA 1
ATOM 1588 C C . PRO A 1 205 ? 10.400 -15.151 -13.145 1.00 85.06 205 PRO A C 1
ATOM 1590 O O . PRO A 1 205 ? 11.494 -15.149 -13.708 1.00 85.06 205 PRO A O 1
ATOM 1593 N N . GLY A 1 206 ? 10.251 -14.713 -11.898 1.00 87.19 206 GLY A N 1
ATOM 1594 C CA . GLY A 1 206 ? 11.332 -14.119 -11.115 1.00 87.19 206 GLY A CA 1
ATOM 1595 C C . GLY A 1 206 ? 10.870 -12.837 -10.441 1.00 87.19 206 GLY A C 1
ATOM 1596 O O . GLY A 1 206 ? 9.686 -12.559 -10.411 1.00 87.19 206 GLY A O 1
ATOM 1597 N N . TYR A 1 207 ? 11.813 -12.088 -9.875 1.00 91.19 207 TYR A N 1
ATOM 1598 C CA . TYR A 1 207 ? 11.530 -10.765 -9.326 1.00 91.19 207 TYR A CA 1
ATOM 1599 C C . TYR A 1 207 ? 11.938 -9.694 -10.344 1.00 91.19 207 TYR A C 1
ATOM 1601 O O . TYR A 1 207 ? 13.126 -9.567 -10.668 1.00 91.19 207 TYR A O 1
ATOM 1609 N N . GLU A 1 208 ? 10.973 -8.913 -10.825 1.00 90.94 208 GLU A N 1
ATOM 1610 C CA . GLU A 1 208 ? 11.170 -7.905 -11.877 1.00 90.94 208 GLU A CA 1
ATOM 1611 C C . GLU A 1 208 ? 11.197 -6.455 -11.350 1.00 90.94 208 GLU A C 1
ATOM 1613 O O . GLU A 1 208 ? 11.390 -5.511 -12.114 1.00 90.94 208 GLU A O 1
ATOM 1618 N N . GLY A 1 209 ? 11.119 -6.251 -10.030 1.00 90.75 209 GLY A N 1
ATOM 1619 C CA . GLY A 1 209 ? 11.302 -4.934 -9.406 1.00 90.75 209 GLY A CA 1
ATOM 1620 C C . GLY A 1 209 ? 12.767 -4.464 -9.343 1.00 90.75 209 GLY A C 1
ATOM 1621 O O . GLY A 1 209 ? 13.705 -5.176 -9.701 1.00 90.75 209 GLY A O 1
ATOM 1622 N N . VAL A 1 210 ? 13.012 -3.248 -8.849 1.00 90.69 210 VAL A N 1
ATOM 1623 C CA . VAL A 1 210 ? 14.355 -2.622 -8.894 1.00 90.69 210 VAL A CA 1
ATOM 1624 C C . VAL A 1 210 ? 15.383 -3.210 -7.914 1.00 90.69 210 VAL A C 1
ATOM 1626 O O . VAL A 1 210 ? 16.582 -2.974 -8.051 1.00 90.69 210 VAL A O 1
ATOM 1629 N N . GLN A 1 211 ? 14.953 -3.992 -6.923 1.00 91.19 211 GLN A N 1
ATOM 1630 C CA . GLN A 1 211 ? 15.836 -4.529 -5.882 1.00 91.19 211 GLN A CA 1
ATOM 1631 C C . GLN A 1 211 ? 16.701 -5.697 -6.386 1.00 91.19 211 GLN A C 1
ATOM 1633 O O . GLN A 1 211 ? 16.199 -6.683 -6.914 1.00 91.19 211 GLN A O 1
ATOM 1638 N N . SER A 1 212 ? 18.015 -5.630 -6.161 1.00 88.69 212 SER A N 1
ATOM 1639 C CA . SER A 1 212 ? 18.940 -6.739 -6.453 1.00 88.69 212 SER A CA 1
ATOM 1640 C C . SER A 1 212 ? 19.119 -7.711 -5.282 1.00 88.69 212 SER A C 1
ATOM 1642 O O . SER A 1 212 ? 19.607 -8.824 -5.463 1.00 88.69 212 SER A O 1
ATOM 1644 N N . GLU A 1 213 ? 18.770 -7.285 -4.068 1.00 91.25 213 GLU A N 1
ATOM 1645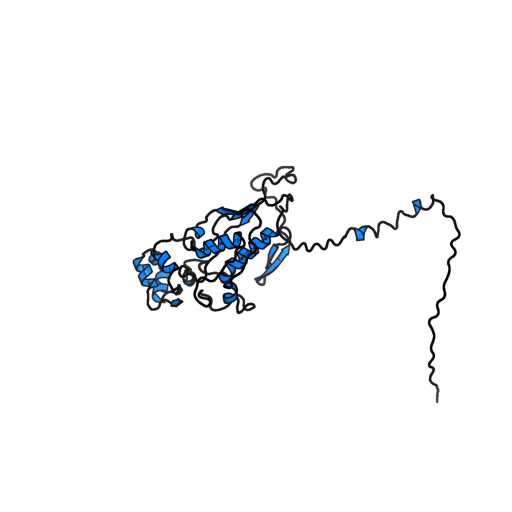 C CA . GLU A 1 213 ? 18.907 -8.073 -2.847 1.00 91.25 213 GLU A CA 1
ATOM 1646 C C . GLU A 1 213 ? 17.787 -7.772 -1.849 1.00 91.25 213 GLU A C 1
ATOM 1648 O O . GLU A 1 213 ? 17.086 -6.760 -1.932 1.00 91.25 213 GLU A O 1
ATOM 1653 N N . SER A 1 214 ? 17.623 -8.671 -0.879 1.00 93.31 214 SER A N 1
ATOM 1654 C CA . SER A 1 214 ? 16.659 -8.485 0.200 1.00 93.31 214 SER A CA 1
ATOM 1655 C C . SER A 1 214 ? 16.990 -7.245 1.041 1.00 93.31 214 SER A C 1
ATOM 1657 O O . SER A 1 214 ? 18.144 -7.075 1.444 1.00 93.31 214 SER A O 1
ATOM 1659 N N . PRO A 1 215 ? 15.983 -6.441 1.434 1.00 91.00 215 PRO A N 1
ATOM 1660 C CA . PRO A 1 215 ? 16.176 -5.320 2.352 1.00 91.00 215 PRO A CA 1
ATOM 1661 C C . PRO A 1 215 ? 16.550 -5.761 3.778 1.00 91.00 215 PRO A C 1
ATOM 1663 O O . PRO A 1 215 ? 16.838 -4.924 4.631 1.00 91.00 215 PRO A O 1
ATOM 1666 N N . ASP A 1 216 ? 16.512 -7.065 4.070 1.00 89.94 216 ASP A N 1
ATOM 1667 C CA . ASP A 1 216 ? 16.906 -7.637 5.350 1.00 89.94 216 ASP A CA 1
ATOM 1668 C C . ASP A 1 216 ? 17.691 -8.935 5.133 1.00 89.94 216 ASP A C 1
ATOM 1670 O O . ASP A 1 216 ? 17.128 -9.977 4.792 1.00 89.94 216 ASP A O 1
ATOM 1674 N N . GLN A 1 217 ? 18.999 -8.893 5.403 1.00 88.94 217 GLN A N 1
ATOM 1675 C CA . GLN A 1 217 ? 19.926 -10.018 5.212 1.00 88.94 217 GLN A CA 1
ATOM 1676 C C . GLN A 1 217 ? 19.536 -11.289 5.986 1.00 88.94 217 GLN A C 1
ATOM 1678 O O . GLN A 1 217 ? 19.991 -12.383 5.654 1.00 88.94 217 GLN A O 1
ATOM 1683 N N . ARG A 1 218 ? 18.680 -11.182 7.011 1.00 92.56 218 ARG A N 1
ATOM 1684 C CA . ARG A 1 218 ? 18.137 -12.349 7.730 1.00 92.56 218 ARG A CA 1
ATOM 1685 C C . ARG A 1 218 ? 17.173 -13.171 6.871 1.00 92.56 218 ARG A C 1
ATOM 1687 O O . ARG A 1 218 ? 16.919 -14.332 7.188 1.00 92.56 218 ARG A O 1
ATOM 1694 N N . TYR A 1 219 ? 16.642 -12.575 5.809 1.00 93.75 219 TYR A N 1
ATOM 1695 C CA . TYR A 1 219 ? 15.696 -13.168 4.875 1.00 93.75 219 TYR A CA 1
ATOM 1696 C C . TYR A 1 219 ? 16.235 -13.015 3.444 1.00 93.75 219 TYR A C 1
ATOM 1698 O O . TYR A 1 219 ? 15.736 -12.180 2.697 1.00 93.75 219 TYR A O 1
ATOM 1706 N N . PRO A 1 220 ? 17.257 -13.785 3.035 1.00 94.44 220 PRO A N 1
ATOM 1707 C CA . PRO A 1 220 ? 17.878 -13.627 1.716 1.00 94.44 220 PRO A CA 1
ATOM 1708 C C . PRO A 1 220 ? 16.895 -13.850 0.555 1.00 94.44 220 PRO A C 1
ATOM 1710 O O . PRO A 1 220 ? 16.954 -13.133 -0.435 1.00 94.44 220 PRO A O 1
ATOM 1713 N N . ASP A 1 221 ? 15.928 -14.760 0.711 1.00 94.75 221 ASP A N 1
ATOM 1714 C CA . ASP A 1 221 ? 14.921 -15.065 -0.319 1.00 94.75 221 ASP A CA 1
ATOM 1715 C C . ASP A 1 221 ? 13.664 -14.170 -0.232 1.00 94.75 221 ASP A C 1
ATOM 1717 O O . ASP A 1 221 ? 12.598 -14.560 -0.709 1.00 94.75 221 ASP A O 1
ATOM 1721 N N . LEU A 1 222 ? 13.717 -13.031 0.472 1.00 95.69 222 LEU A N 1
ATOM 1722 C CA . LEU A 1 222 ? 12.516 -12.252 0.812 1.00 95.69 222 LEU A CA 1
ATOM 1723 C C . LEU A 1 222 ? 11.735 -11.789 -0.414 1.00 95.69 222 LEU A C 1
ATOM 1725 O O . LEU A 1 222 ? 10.516 -11.914 -0.396 1.00 95.69 222 LEU A O 1
ATOM 1729 N N . LEU A 1 223 ? 12.424 -11.302 -1.448 1.00 94.94 223 LEU A N 1
ATOM 1730 C CA . LEU A 1 223 ? 11.791 -10.781 -2.664 1.00 94.94 223 LEU A CA 1
ATOM 1731 C C . LEU A 1 223 ? 10.940 -11.868 -3.337 1.00 94.94 223 LEU A C 1
ATOM 1733 O O . LEU A 1 223 ? 9.722 -11.744 -3.410 1.00 94.94 223 LEU A O 1
ATOM 1737 N N . ALA A 1 224 ? 11.552 -13.013 -3.651 1.00 94.06 224 ALA A N 1
ATOM 1738 C CA . ALA A 1 224 ? 10.852 -14.156 -4.238 1.00 94.06 224 ALA A CA 1
ATOM 1739 C C . ALA A 1 224 ? 9.733 -14.711 -3.336 1.00 94.06 224 ALA A C 1
ATOM 1741 O O . ALA A 1 224 ? 8.717 -15.204 -3.815 1.00 94.06 224 ALA A O 1
ATOM 1742 N N . ARG A 1 225 ? 9.895 -14.661 -2.006 1.00 94.81 225 ARG A N 1
ATOM 1743 C CA . ARG A 1 225 ? 8.851 -15.121 -1.073 1.00 94.81 225 ARG A CA 1
ATOM 1744 C C . ARG A 1 225 ? 7.668 -14.170 -0.986 1.00 94.81 225 ARG A C 1
ATOM 1746 O O . ARG A 1 225 ? 6.561 -14.639 -0.738 1.00 94.81 225 ARG A O 1
ATOM 1753 N N . ALA A 1 226 ? 7.903 -12.871 -1.126 1.00 95.44 226 ALA A N 1
ATOM 1754 C CA . ALA A 1 226 ? 6.861 -11.857 -1.067 1.00 95.44 226 ALA A CA 1
ATOM 1755 C C . ALA A 1 226 ? 5.922 -11.919 -2.285 1.00 95.44 226 ALA A C 1
ATOM 1757 O O . ALA A 1 226 ? 4.751 -11.574 -2.162 1.00 95.44 226 ALA A O 1
ATOM 1758 N N . GLN A 1 227 ? 6.400 -12.475 -3.394 1.00 95.00 227 GLN A N 1
ATOM 1759 C CA . GLN A 1 227 ? 5.630 -12.718 -4.614 1.00 95.00 227 GLN A CA 1
ATOM 1760 C C . GLN A 1 227 ? 4.768 -13.990 -4.572 1.00 95.00 227 GLN A C 1
ATOM 1762 O O . GLN A 1 227 ? 3.891 -14.205 -5.408 1.00 95.00 227 GLN A O 1
ATOM 1767 N N . LEU A 1 228 ? 4.965 -14.860 -3.574 1.00 95.94 228 LEU A N 1
ATOM 1768 C CA . LEU A 1 228 ? 4.203 -16.103 -3.495 1.00 95.94 228 LEU A CA 1
ATOM 1769 C C . LEU A 1 228 ? 2.715 -15.837 -3.206 1.00 95.94 228 LEU A C 1
ATOM 1771 O O . LEU A 1 228 ? 2.387 -15.069 -2.294 1.00 95.94 228 LEU A O 1
ATOM 1775 N N . PRO A 1 229 ? 1.792 -16.552 -3.879 1.00 97.06 229 PRO A N 1
ATOM 1776 C CA . PRO A 1 229 ? 0.377 -16.453 -3.568 1.00 97.06 229 PRO A CA 1
ATOM 1777 C C . PRO A 1 229 ? 0.075 -16.841 -2.125 1.00 97.06 229 PRO A C 1
ATOM 1779 O O . PRO A 1 229 ? 0.559 -17.855 -1.611 1.00 97.06 229 PRO A O 1
ATOM 1782 N N . PHE A 1 230 ? -0.833 -16.101 -1.491 1.00 98.12 230 PHE A N 1
ATOM 1783 C CA . PHE A 1 230 ? -1.306 -16.426 -0.148 1.00 98.12 230 PHE A CA 1
ATOM 1784 C C . PHE A 1 230 ? -2.774 -16.060 0.066 1.00 98.12 230 PHE A C 1
ATOM 1786 O O . PHE A 1 230 ? -3.363 -15.263 -0.659 1.00 98.12 230 PHE A O 1
ATOM 1793 N N . VAL A 1 231 ? -3.383 -16.667 1.091 1.00 98.44 231 VAL A N 1
ATOM 1794 C CA . VAL A 1 231 ? -4.760 -16.375 1.511 1.00 98.44 231 VAL A CA 1
ATOM 1795 C C . VAL A 1 231 ? -4.726 -15.566 2.816 1.00 98.44 231 VAL A C 1
ATOM 1797 O O . VAL A 1 231 ? -4.381 -16.118 3.868 1.00 98.44 231 VAL A O 1
ATOM 1800 N N . PRO A 1 232 ? -5.057 -14.263 2.787 1.00 97.81 232 PRO A N 1
ATOM 1801 C CA . PRO A 1 232 ? -5.131 -13.425 3.971 1.00 97.81 232 PRO A CA 1
ATOM 1802 C C . PRO A 1 232 ? -6.364 -13.758 4.815 1.00 97.81 232 PRO A C 1
ATOM 1804 O O . PRO A 1 232 ? -7.340 -14.356 4.366 1.00 97.81 232 PRO A O 1
ATOM 1807 N N . ARG A 1 233 ? -6.351 -13.304 6.072 1.00 98.31 233 ARG A N 1
ATOM 1808 C CA . ARG A 1 233 ? -7.585 -13.215 6.860 1.00 98.31 233 ARG A CA 1
ATOM 1809 C C . ARG A 1 233 ? -8.233 -11.868 6.579 1.00 98.31 233 ARG A C 1
ATOM 1811 O O . ARG A 1 233 ? -7.741 -10.872 7.101 1.00 98.31 233 ARG A O 1
ATOM 1818 N N . GLY A 1 234 ? -9.328 -11.874 5.825 1.00 98.44 234 GLY A N 1
ATOM 1819 C CA . GLY A 1 234 ? -10.131 -10.681 5.554 1.00 98.44 234 GLY A CA 1
ATOM 1820 C C . GLY A 1 234 ? -10.684 -10.030 6.819 1.00 98.44 234 GLY A C 1
ATOM 1821 O O . GLY A 1 234 ? -10.727 -10.640 7.898 1.00 98.44 234 GLY A O 1
ATOM 1822 N N . ILE A 1 235 ? -11.101 -8.773 6.704 1.00 98.56 235 ILE A N 1
ATOM 1823 C CA . ILE A 1 235 ? -11.715 -8.048 7.812 1.00 98.56 235 ILE A CA 1
ATOM 1824 C C . ILE A 1 235 ? -13.059 -8.704 8.160 1.00 98.56 235 ILE A C 1
ATOM 1826 O O . ILE A 1 235 ? -13.877 -9.003 7.298 1.00 98.56 235 ILE A O 1
ATOM 1830 N N . ARG A 1 236 ? -13.305 -8.970 9.447 1.00 98.06 236 ARG A N 1
ATOM 1831 C CA . ARG A 1 236 ? -14.521 -9.685 9.896 1.00 98.06 236 ARG A CA 1
ATOM 1832 C C . ARG A 1 236 ? -15.771 -8.807 9.959 1.00 98.06 236 ARG A C 1
ATOM 1834 O O . ARG A 1 236 ? -16.827 -9.286 10.369 1.00 98.06 236 ARG A O 1
ATOM 1841 N N . TYR A 1 237 ? -15.637 -7.528 9.641 1.00 98.31 237 TYR A N 1
ATOM 1842 C CA . TYR A 1 237 ? -16.700 -6.537 9.742 1.00 98.31 237 TYR A CA 1
ATOM 1843 C C . TYR A 1 237 ? -17.075 -6.056 8.341 1.00 98.31 237 TYR A C 1
ATOM 1845 O O . TYR A 1 237 ? -16.209 -6.064 7.464 1.00 98.31 237 TYR A O 1
ATOM 1853 N N . PRO A 1 238 ? -18.317 -5.588 8.121 1.00 98.44 238 PRO A N 1
ATOM 1854 C CA . PRO A 1 238 ? -18.638 -4.835 6.916 1.00 98.44 238 PRO A CA 1
ATOM 1855 C C . PRO A 1 238 ? -17.615 -3.717 6.727 1.00 98.44 238 PRO A C 1
ATOM 1857 O O . PRO A 1 238 ? -17.265 -3.041 7.701 1.00 98.44 238 PRO A O 1
ATOM 1860 N N . TRP A 1 239 ? -17.121 -3.541 5.506 1.00 98.62 239 TRP A N 1
ATOM 1861 C CA . TRP A 1 239 ? -16.110 -2.538 5.216 1.00 98.62 239 TRP A CA 1
ATOM 1862 C C . TRP A 1 239 ? -16.565 -1.598 4.108 1.00 98.62 239 TRP A C 1
ATOM 1864 O O . TRP A 1 239 ? -17.263 -1.991 3.176 1.00 98.62 239 TRP A O 1
ATOM 1874 N N . TYR A 1 240 ? -16.181 -0.336 4.255 1.00 98.31 240 TYR A N 1
ATOM 1875 C CA . TYR A 1 240 ? -16.443 0.734 3.303 1.00 98.31 240 TYR A CA 1
ATOM 1876 C C . TYR A 1 240 ? -15.119 1.395 2.944 1.00 98.31 240 TYR A C 1
ATOM 1878 O O . TYR A 1 240 ? -14.207 1.434 3.775 1.00 98.31 240 TYR A O 1
ATOM 1886 N N . THR A 1 241 ? -15.020 1.946 1.738 1.00 97.69 241 THR A N 1
ATOM 1887 C CA . THR A 1 241 ? -13.849 2.719 1.329 1.00 97.69 241 THR A CA 1
ATOM 1888 C C . THR A 1 241 ? -14.253 4.041 0.699 1.00 97.69 241 THR A C 1
ATOM 1890 O O . THR A 1 241 ? -15.217 4.105 -0.064 1.00 97.69 241 THR A O 1
ATOM 1893 N N . ALA A 1 242 ? -13.515 5.093 1.034 1.00 97.00 242 ALA A N 1
ATOM 1894 C CA . ALA A 1 242 ? -13.428 6.298 0.222 1.00 97.00 242 ALA A CA 1
ATOM 1895 C C . ALA A 1 242 ? -12.270 6.154 -0.777 1.00 97.00 242 ALA A C 1
ATOM 1897 O O . ALA A 1 242 ? -11.407 5.293 -0.592 1.00 97.00 242 ALA A O 1
ATOM 1898 N N . LEU A 1 243 ? -12.267 6.988 -1.816 1.00 95.88 243 LEU A N 1
ATOM 1899 C CA . LEU A 1 243 ? -11.170 7.080 -2.778 1.00 95.88 243 LEU A CA 1
ATOM 1900 C C . LEU A 1 243 ? -10.226 8.215 -2.373 1.00 95.88 243 LEU A C 1
ATOM 1902 O O . LEU A 1 243 ? -10.679 9.313 -2.045 1.00 95.88 243 LEU A O 1
ATOM 1906 N N . GLY A 1 244 ? -8.932 7.932 -2.402 1.00 95.25 244 GLY A N 1
ATOM 1907 C CA . GLY A 1 244 ? -7.844 8.899 -2.357 1.00 95.25 244 GLY A CA 1
ATOM 1908 C C . GLY A 1 244 ? -7.292 9.163 -3.756 1.00 95.25 244 GLY A C 1
ATOM 1909 O O . GLY A 1 244 ? -7.719 8.556 -4.739 1.00 95.25 244 GLY A O 1
ATOM 1910 N N . ASN A 1 245 ? -6.334 10.081 -3.861 1.00 94.31 245 ASN A N 1
ATOM 1911 C CA . ASN A 1 245 ? -5.734 10.430 -5.147 1.00 94.31 245 ASN A CA 1
ATOM 1912 C C . ASN A 1 245 ? -4.943 9.262 -5.754 1.00 94.31 245 ASN A C 1
ATOM 1914 O O . ASN A 1 245 ? -5.020 9.074 -6.963 1.00 94.31 245 ASN A O 1
ATOM 1918 N N . ARG A 1 246 ? -4.258 8.439 -4.946 1.00 93.25 246 ARG A N 1
ATOM 1919 C CA . ARG A 1 246 ? -3.517 7.263 -5.451 1.00 93.25 246 ARG A CA 1
ATOM 1920 C C . ARG A 1 246 ? -4.416 6.136 -5.969 1.00 93.25 246 ARG A C 1
ATOM 1922 O O . ARG A 1 246 ? -3.985 5.307 -6.758 1.00 93.25 246 ARG A O 1
ATOM 1929 N N . ASP A 1 247 ? -5.696 6.151 -5.596 1.00 96.00 247 ASP A N 1
ATOM 1930 C CA . ASP A 1 247 ? -6.662 5.166 -6.089 1.00 96.00 247 ASP A CA 1
ATOM 1931 C C . ASP A 1 247 ? -7.122 5.453 -7.529 1.00 96.00 247 ASP A C 1
ATOM 1933 O O . ASP A 1 247 ? -7.713 4.586 -8.171 1.00 96.00 247 ASP A O 1
ATOM 1937 N N . VAL A 1 248 ? -6.895 6.675 -8.028 1.00 95.06 248 VAL A N 1
ATOM 1938 C CA . VAL A 1 248 ? -7.397 7.140 -9.334 1.00 95.06 248 VAL A CA 1
ATOM 1939 C C . VAL A 1 248 ? -6.335 7.812 -10.212 1.00 95.06 248 VAL A C 1
ATOM 1941 O O . VAL A 1 248 ? -6.600 8.056 -11.388 1.00 95.06 248 VAL A O 1
ATOM 1944 N N . LEU A 1 249 ? -5.149 8.098 -9.668 1.00 91.75 249 LEU A N 1
ATOM 1945 C CA . LEU A 1 249 ? -3.999 8.674 -10.369 1.00 91.75 249 LEU A CA 1
ATOM 1946 C C . LEU A 1 249 ? -2.778 7.758 -10.224 1.00 91.75 249 LEU A C 1
ATOM 1948 O O . LEU A 1 249 ? -2.539 7.227 -9.142 1.00 91.75 249 LEU A O 1
ATOM 1952 N N . ALA A 1 250 ? -1.961 7.656 -11.272 1.00 87.31 250 ALA A N 1
ATOM 1953 C CA . ALA A 1 250 ? -0.675 6.969 -11.226 1.00 87.31 250 ALA A CA 1
ATOM 1954 C C . ALA A 1 250 ? 0.263 7.659 -10.219 1.00 87.31 250 ALA A C 1
ATOM 1956 O O . ALA A 1 250 ? 0.481 8.876 -10.296 1.00 87.31 250 ALA A O 1
ATOM 1957 N N . GLN A 1 251 ? 0.748 6.898 -9.233 1.00 84.25 251 GLN A N 1
ATOM 1958 C CA . GLN A 1 251 ? 1.518 7.350 -8.063 1.00 84.25 251 GLN A CA 1
ATOM 1959 C C . GLN A 1 251 ? 0.863 8.508 -7.277 1.00 84.25 251 GLN A C 1
ATOM 1961 O O . GLN A 1 251 ? 1.509 9.193 -6.477 1.00 84.25 251 GLN A O 1
ATOM 1966 N N . GLY A 1 252 ? -0.434 8.755 -7.494 1.00 87.88 252 GLY A N 1
ATOM 1967 C CA . GLY A 1 252 ? -1.165 9.895 -6.939 1.00 87.88 252 GLY A CA 1
ATOM 1968 C C . GLY A 1 252 ? -0.979 11.230 -7.661 1.00 87.88 252 GLY A C 1
ATOM 1969 O O . GLY A 1 252 ? -1.500 12.228 -7.158 1.00 87.88 252 GLY A O 1
ATOM 1970 N N . ASN A 1 253 ? -0.269 11.262 -8.792 1.00 83.75 253 ASN A N 1
ATOM 1971 C CA . ASN A 1 253 ? 0.160 12.501 -9.452 1.00 83.75 253 ASN A CA 1
ATOM 1972 C C . ASN A 1 253 ? -0.413 12.671 -10.865 1.00 83.75 253 ASN A C 1
ATOM 1974 O O . ASN A 1 253 ? -0.810 13.777 -11.229 1.00 83.75 253 ASN A O 1
ATOM 1978 N N . PHE A 1 254 ? -0.487 11.592 -11.651 1.00 83.31 254 PHE A N 1
ATOM 1979 C CA . PHE A 1 254 ? -0.801 11.672 -13.081 1.00 83.31 254 PHE A CA 1
ATOM 1980 C C . PHE A 1 254 ? -2.105 10.954 -13.421 1.00 83.31 254 PHE A C 1
ATOM 1982 O O . PHE A 1 254 ? -2.356 9.839 -12.965 1.00 83.31 254 PHE A O 1
ATOM 1989 N N . ALA A 1 255 ? -2.960 11.591 -14.221 1.00 87.75 255 ALA A N 1
ATOM 1990 C CA . ALA A 1 255 ? -4.191 10.964 -14.686 1.00 87.75 255 ALA A CA 1
ATOM 1991 C C . ALA A 1 255 ? -3.861 9.860 -15.708 1.00 87.75 255 ALA A C 1
ATOM 1993 O O . ALA A 1 255 ? -3.151 10.152 -16.669 1.00 87.75 255 ALA A O 1
ATOM 1994 N N . PRO A 1 256 ? -4.381 8.626 -15.554 1.00 88.06 256 PRO A N 1
ATOM 1995 C CA . PRO A 1 256 ? -4.130 7.565 -16.521 1.00 88.06 256 PRO A CA 1
ATOM 1996 C C . PRO A 1 256 ? -4.706 7.895 -17.904 1.00 88.06 256 PRO A C 1
ATOM 1998 O O . PRO A 1 256 ? -5.911 8.126 -18.068 1.00 88.06 256 PRO A O 1
ATOM 2001 N N . ASP A 1 257 ? -3.850 7.830 -18.909 1.00 84.81 257 ASP A N 1
ATOM 2002 C CA . ASP A 1 257 ? -4.124 8.044 -20.328 1.00 84.81 257 ASP A CA 1
ATOM 2003 C C . ASP A 1 257 ? -3.748 6.802 -21.159 1.00 84.81 257 ASP A C 1
ATOM 2005 O O . ASP A 1 257 ? -3.467 5.732 -20.618 1.00 84.81 257 ASP A O 1
ATOM 2009 N N . ASP A 1 258 ? -3.808 6.894 -22.486 1.00 86.31 258 ASP A N 1
ATOM 2010 C CA . ASP A 1 258 ? -3.534 5.735 -23.341 1.00 86.31 258 ASP A CA 1
ATOM 2011 C C . ASP A 1 258 ? -2.046 5.358 -23.369 1.00 86.31 258 ASP A C 1
ATOM 2013 O O . ASP A 1 258 ? -1.732 4.173 -23.462 1.00 86.31 258 ASP A O 1
ATOM 2017 N N . ALA A 1 259 ? -1.141 6.330 -23.222 1.00 82.00 259 ALA A N 1
ATOM 2018 C CA . ALA A 1 259 ? 0.299 6.084 -23.174 1.00 82.00 259 ALA A CA 1
ATOM 2019 C C . ALA A 1 259 ? 0.689 5.338 -21.892 1.00 82.00 259 ALA A C 1
ATOM 2021 O O . ALA A 1 259 ? 1.290 4.266 -21.950 1.00 82.00 259 ALA A O 1
ATOM 2022 N N . SER A 1 260 ? 0.262 5.836 -20.730 1.00 84.06 260 SER A N 1
ATOM 2023 C CA . SER A 1 260 ? 0.488 5.162 -19.447 1.00 84.06 260 SER A CA 1
ATOM 2024 C C . SER A 1 260 ? -0.165 3.776 -19.397 1.00 84.06 260 SER A C 1
ATOM 2026 O O . SER A 1 260 ? 0.433 2.836 -18.881 1.00 84.06 260 SER A O 1
ATOM 2028 N N . ARG A 1 261 ? -1.347 3.582 -20.001 1.00 88.12 261 ARG A N 1
ATOM 2029 C CA . ARG A 1 261 ? -1.946 2.240 -20.133 1.00 88.12 261 ARG A CA 1
ATOM 2030 C C . ARG A 1 261 ? -1.098 1.290 -20.971 1.00 88.12 261 ARG A C 1
ATOM 2032 O O . ARG A 1 261 ? -1.020 0.119 -20.617 1.00 88.12 261 ARG A O 1
ATOM 2039 N N . GLN A 1 262 ? -0.502 1.763 -22.066 1.00 86.00 262 GLN A N 1
ATOM 2040 C CA . GLN A 1 262 ? 0.381 0.944 -22.901 1.00 86.00 262 GLN A CA 1
ATOM 2041 C C . GLN A 1 262 ? 1.652 0.552 -22.152 1.00 86.00 262 GLN A C 1
ATOM 2043 O O . GLN A 1 262 ? 2.029 -0.613 -22.204 1.00 86.00 262 GLN A O 1
ATOM 2048 N N . ILE A 1 263 ? 2.249 1.485 -21.405 1.00 87.19 263 ILE A N 1
ATOM 2049 C CA . ILE A 1 263 ? 3.397 1.203 -20.533 1.00 87.19 263 ILE A CA 1
ATOM 2050 C C . ILE A 1 263 ? 3.013 0.147 -19.489 1.00 87.19 263 ILE A C 1
ATOM 2052 O O . ILE A 1 263 ? 3.697 -0.860 -19.362 1.00 87.19 263 ILE A O 1
ATOM 2056 N N . ALA A 1 264 ? 1.872 0.309 -18.811 1.00 89.00 264 ALA A N 1
ATOM 2057 C CA . ALA A 1 264 ? 1.422 -0.593 -17.744 1.00 89.00 264 ALA A CA 1
ATOM 2058 C C . ALA A 1 264 ? 1.240 -2.060 -18.162 1.00 89.00 264 ALA A C 1
ATOM 2060 O O . ALA A 1 264 ? 1.288 -2.941 -17.310 1.00 89.00 264 ALA A O 1
ATOM 2061 N N . VAL A 1 265 ? 0.956 -2.316 -19.443 1.00 89.06 265 VAL A N 1
ATOM 2062 C CA . VAL A 1 265 ? 0.795 -3.671 -20.003 1.00 89.06 265 VAL A CA 1
ATOM 2063 C C . VAL A 1 265 ? 1.966 -4.078 -20.901 1.00 89.06 265 VAL A C 1
ATOM 2065 O O . VAL A 1 265 ? 1.906 -5.125 -21.549 1.00 89.06 265 VAL A O 1
ATOM 2068 N N . GLY A 1 266 ? 2.989 -3.227 -20.993 1.00 86.12 266 GLY A N 1
ATOM 2069 C CA . GLY A 1 266 ? 4.213 -3.482 -21.735 1.00 86.12 266 GLY A CA 1
ATOM 2070 C C . GLY A 1 266 ? 5.072 -4.543 -21.053 1.00 86.12 266 GLY A C 1
ATOM 2071 O O . GLY A 1 266 ? 4.891 -4.850 -19.880 1.00 86.12 266 GLY A O 1
ATOM 2072 N N . GLY A 1 267 ? 6.007 -5.111 -21.813 1.00 85.94 267 GLY A N 1
ATOM 2073 C CA . GLY A 1 267 ? 6.953 -6.111 -21.309 1.00 85.94 267 GLY A CA 1
ATOM 2074 C C . GLY A 1 267 ? 8.278 -5.524 -20.829 1.00 85.94 267 GLY A C 1
ATOM 2075 O O . GLY A 1 267 ? 9.196 -6.288 -20.593 1.00 85.94 267 GLY A O 1
ATOM 2076 N N . GLU A 1 268 ? 8.412 -4.199 -20.755 1.00 87.38 268 GLU A N 1
ATOM 2077 C CA . GLU A 1 268 ? 9.653 -3.536 -20.352 1.00 87.38 268 GLU A CA 1
ATOM 2078 C C . GLU A 1 268 ? 9.362 -2.497 -19.269 1.00 87.38 268 GLU A C 1
ATOM 2080 O O . GLU A 1 268 ? 8.553 -1.587 -19.457 1.00 87.38 268 GLU A O 1
ATOM 2085 N N . LYS A 1 269 ? 10.044 -2.633 -18.134 1.00 89.62 269 LYS A N 1
ATOM 2086 C CA . LYS A 1 269 ? 10.081 -1.685 -17.026 1.00 89.62 269 LYS A CA 1
ATOM 2087 C C . LYS A 1 269 ? 11.378 -0.892 -17.077 1.00 89.62 269 LYS A C 1
ATOM 2089 O O . LYS A 1 269 ? 12.458 -1.474 -17.127 1.00 89.62 269 LYS A O 1
ATOM 2094 N N . ILE A 1 270 ? 11.275 0.428 -16.975 1.00 89.25 270 ILE A N 1
ATOM 2095 C CA . ILE A 1 270 ? 12.434 1.320 -16.876 1.00 89.25 270 ILE A CA 1
ATOM 2096 C C . ILE A 1 270 ? 12.991 1.263 -15.452 1.00 89.25 270 ILE A C 1
ATOM 2098 O O . ILE A 1 270 ? 12.287 1.552 -14.484 1.00 89.25 270 ILE A O 1
ATOM 2102 N N . ILE A 1 271 ? 14.259 0.882 -15.335 1.00 90.44 271 ILE A N 1
ATOM 2103 C CA . ILE A 1 271 ? 15.003 0.779 -14.076 1.00 90.44 271 ILE A CA 1
ATOM 2104 C C . ILE A 1 271 ? 15.773 2.072 -13.801 1.00 90.44 271 ILE A C 1
ATOM 2106 O O . ILE A 1 271 ? 15.776 2.546 -12.665 1.00 90.44 271 ILE A O 1
ATOM 2110 N N . ASP A 1 272 ? 16.388 2.653 -14.833 1.00 90.31 272 ASP A N 1
ATOM 2111 C CA . ASP A 1 272 ? 17.064 3.951 -14.785 1.00 90.31 272 ASP A CA 1
ATOM 2112 C C . ASP A 1 272 ? 17.097 4.589 -16.184 1.00 90.31 272 ASP A C 1
ATOM 2114 O O . ASP A 1 272 ? 16.996 3.896 -17.198 1.00 90.31 272 ASP A O 1
ATOM 2118 N N . LEU A 1 273 ? 17.231 5.914 -16.245 1.00 91.25 273 LEU A N 1
ATOM 2119 C CA . LEU A 1 273 ? 17.363 6.649 -17.508 1.00 91.25 273 LEU A CA 1
ATOM 2120 C C . LEU A 1 273 ? 18.800 6.591 -18.041 1.00 91.25 273 LEU A C 1
ATOM 2122 O O . LEU A 1 273 ? 19.748 6.390 -17.275 1.00 91.25 273 LEU A O 1
ATOM 2126 N N . SER A 1 274 ? 18.978 6.858 -19.342 1.00 92.81 274 SER A N 1
ATOM 2127 C CA . SER A 1 274 ? 20.316 7.077 -19.905 1.00 92.81 274 SER A CA 1
ATOM 2128 C C . SER A 1 274 ? 21.053 8.180 -19.129 1.00 92.81 274 SER A C 1
ATOM 2130 O O . SER A 1 274 ? 20.410 9.109 -18.638 1.00 92.81 274 SER A O 1
ATOM 2132 N N . PRO A 1 275 ? 22.395 8.152 -19.006 1.00 92.19 275 PRO A N 1
ATOM 2133 C CA . PRO A 1 275 ? 23.11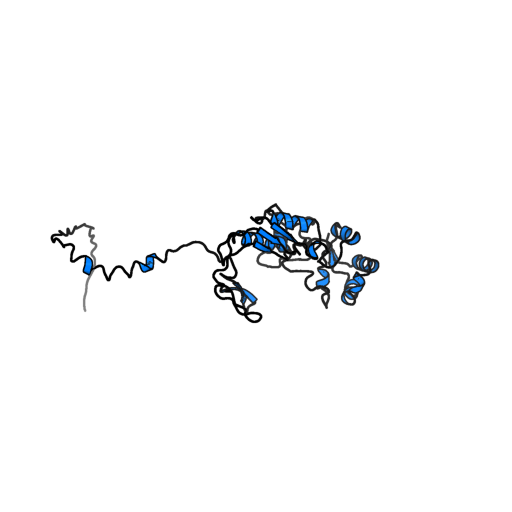8 9.169 -18.239 1.00 92.19 275 PRO A CA 1
ATOM 2134 C C . PRO A 1 275 ? 22.795 10.608 -18.666 1.00 92.19 275 PRO A C 1
ATOM 2136 O O . PRO A 1 275 ? 22.645 11.478 -17.813 1.00 92.19 275 PRO A O 1
ATOM 2139 N N . THR A 1 276 ? 22.642 10.840 -19.974 1.00 91.94 276 THR A N 1
ATOM 2140 C CA . THR A 1 276 ? 22.262 12.144 -20.531 1.00 91.94 276 THR A CA 1
ATOM 2141 C C . THR A 1 276 ? 20.801 12.474 -20.243 1.00 91.94 276 THR A C 1
ATOM 2143 O O . THR A 1 276 ? 20.528 13.549 -19.717 1.00 91.94 276 THR A O 1
ATOM 2146 N N . GLY A 1 277 ? 19.868 11.550 -20.500 1.00 91.31 277 GLY A N 1
ATOM 2147 C CA . GLY A 1 277 ? 18.450 11.769 -20.204 1.00 91.31 277 GLY A CA 1
ATOM 2148 C C . GLY A 1 277 ? 18.204 12.023 -18.715 1.00 91.31 277 GLY A C 1
ATOM 2149 O O . GLY A 1 277 ? 17.431 12.900 -18.345 1.00 91.31 277 GLY A O 1
ATOM 2150 N N . LYS A 1 278 ? 18.929 11.316 -17.847 1.00 91.69 278 LYS A N 1
ATOM 2151 C CA . LYS A 1 278 ? 18.912 11.517 -16.399 1.00 91.69 278 LYS A CA 1
ATOM 2152 C C . LYS A 1 278 ? 19.420 12.897 -16.007 1.00 91.69 278 LYS A C 1
ATOM 2154 O O . LYS A 1 278 ? 18.781 13.555 -15.198 1.00 91.69 278 LYS A O 1
ATOM 2159 N N . GLU A 1 279 ? 20.552 13.337 -16.554 1.00 91.44 279 GLU A N 1
ATOM 2160 C CA . GLU A 1 279 ? 21.093 14.674 -16.289 1.00 91.44 279 GLU A CA 1
ATOM 2161 C C . GLU A 1 279 ? 20.083 15.763 -16.678 1.00 91.44 279 GLU A C 1
ATOM 2163 O O . GLU A 1 279 ? 19.754 16.606 -15.843 1.00 91.44 279 GLU A O 1
ATOM 2168 N N . GLU A 1 280 ? 19.514 15.676 -17.885 1.00 91.75 280 GLU A N 1
ATOM 2169 C CA . GLU A 1 280 ? 18.509 16.622 -18.380 1.00 91.75 280 GLU A CA 1
ATOM 2170 C C . GLU A 1 280 ? 17.249 16.641 -17.498 1.00 91.75 280 GLU A C 1
ATOM 2172 O O . GLU A 1 280 ? 16.819 17.705 -17.051 1.00 91.75 280 GLU A O 1
ATOM 2177 N N . VAL A 1 281 ? 16.680 15.470 -17.187 1.00 90.50 281 VAL A N 1
ATOM 2178 C CA . VAL A 1 281 ? 15.454 15.355 -16.377 1.00 90.50 281 VAL A CA 1
ATOM 2179 C C . VAL A 1 281 ? 15.676 15.780 -14.927 1.00 90.50 281 VAL A C 1
ATOM 2181 O O . VAL A 1 281 ? 14.792 16.384 -14.319 1.00 90.50 281 VAL A O 1
ATOM 2184 N N . CYS A 1 282 ? 16.837 15.475 -14.344 1.00 90.62 282 CYS A N 1
ATOM 2185 C CA . CYS A 1 282 ? 17.142 15.884 -12.977 1.00 90.62 282 CYS A CA 1
ATOM 2186 C C . CYS A 1 282 ? 17.428 17.395 -12.869 1.00 90.62 282 CYS A C 1
ATOM 2188 O O . CYS A 1 282 ? 17.242 17.955 -11.786 1.00 90.62 282 CYS A O 1
ATOM 2190 N N . GLU A 1 283 ? 17.885 18.053 -13.944 1.00 91.75 283 GLU A N 1
ATOM 2191 C CA . GLU A 1 283 ? 18.048 19.513 -14.000 1.00 91.75 283 GLU A CA 1
ATOM 2192 C C . GLU A 1 283 ? 16.708 20.227 -14.238 1.00 91.75 283 GLU A C 1
ATOM 2194 O O . GLU A 1 283 ? 16.386 21.181 -13.523 1.00 91.75 283 GLU A O 1
ATOM 2199 N N . ASP A 1 284 ? 15.906 19.744 -15.192 1.00 89.44 284 ASP A N 1
ATOM 2200 C CA . ASP A 1 284 ? 14.582 20.280 -15.509 1.00 89.44 284 ASP A CA 1
ATOM 2201 C C . ASP A 1 284 ? 13.515 19.169 -15.602 1.00 89.44 284 ASP A C 1
ATOM 2203 O O . ASP A 1 284 ? 13.228 18.630 -16.675 1.00 89.44 284 ASP A O 1
ATOM 2207 N N . PRO A 1 285 ? 12.826 18.869 -14.487 1.00 85.38 285 PRO A N 1
ATOM 2208 C CA . PRO A 1 285 ? 11.790 17.837 -14.454 1.00 85.38 285 PRO A CA 1
ATOM 2209 C C . PRO A 1 285 ? 10.572 18.174 -15.316 1.00 85.38 285 PRO A C 1
ATOM 2211 O O . PRO A 1 285 ? 9.762 17.293 -15.612 1.00 85.38 285 PRO A O 1
ATOM 2214 N N . SER A 1 286 ? 10.409 19.444 -15.714 1.00 85.19 286 SER A N 1
ATOM 2215 C CA . SER A 1 286 ? 9.288 19.862 -16.557 1.00 85.19 286 SER A CA 1
ATOM 2216 C C . SER A 1 286 ? 9.354 19.260 -17.961 1.00 85.19 286 SER A C 1
ATOM 2218 O O . SER A 1 286 ? 8.321 19.182 -18.625 1.00 85.19 286 SER A O 1
ATOM 2220 N N . ILE A 1 287 ? 10.515 18.735 -18.369 1.00 85.50 287 ILE A N 1
ATOM 2221 C CA . ILE A 1 287 ? 10.688 17.986 -19.616 1.00 85.50 287 ILE A CA 1
ATOM 2222 C C . ILE A 1 287 ? 9.730 16.785 -19.686 1.00 85.50 287 ILE A C 1
ATOM 2224 O O . ILE A 1 287 ? 9.190 16.497 -20.751 1.00 85.50 287 ILE A O 1
ATOM 2228 N N . LEU A 1 288 ? 9.432 16.135 -18.554 1.00 80.25 288 LEU A N 1
ATOM 2229 C CA . LEU A 1 288 ? 8.497 15.002 -18.503 1.00 80.25 288 LEU A CA 1
ATOM 2230 C C . LEU A 1 288 ? 7.027 15.404 -18.716 1.00 80.25 288 LEU A C 1
ATOM 2232 O O . LEU A 1 288 ? 6.171 14.536 -18.871 1.00 80.25 288 LEU A O 1
ATOM 2236 N N . LEU A 1 289 ? 6.710 16.704 -18.693 1.00 78.94 289 LEU A N 1
ATOM 2237 C CA . LEU A 1 289 ? 5.363 17.211 -18.975 1.00 78.94 289 LEU A CA 1
ATOM 2238 C C . LEU A 1 289 ? 5.103 17.370 -20.479 1.00 78.94 289 LEU A C 1
ATOM 2240 O O . LEU A 1 289 ? 3.944 17.506 -20.872 1.00 78.94 289 LEU A O 1
ATOM 2244 N N . ASP A 1 290 ? 6.155 17.371 -21.303 1.00 82.88 290 ASP A N 1
ATOM 2245 C CA . ASP A 1 290 ? 6.059 17.331 -22.760 1.00 82.88 290 ASP A CA 1
ATOM 2246 C C . ASP A 1 290 ? 6.066 15.859 -23.216 1.00 82.88 290 ASP A C 1
ATOM 2248 O O . ASP A 1 290 ? 7.080 15.178 -23.056 1.00 82.88 290 ASP A O 1
ATOM 2252 N N . PRO A 1 291 ? 4.958 15.341 -23.780 1.00 76.62 291 PRO A N 1
ATOM 2253 C CA . PRO A 1 291 ? 4.862 13.932 -24.150 1.00 76.62 291 PRO A CA 1
ATOM 2254 C C . PRO A 1 291 ? 5.884 13.483 -25.199 1.00 76.62 291 PRO A C 1
ATOM 2256 O O . PRO A 1 291 ? 6.344 12.347 -25.129 1.00 76.62 291 PRO A O 1
ATOM 2259 N N . GLU A 1 292 ? 6.244 14.344 -26.159 1.00 82.12 292 GLU A N 1
ATOM 2260 C CA . GLU A 1 292 ? 7.216 13.989 -27.202 1.00 82.12 292 GLU A CA 1
ATOM 2261 C C . GLU A 1 292 ? 8.614 13.881 -26.592 1.00 82.12 292 GLU A C 1
ATOM 2263 O O . GLU A 1 292 ? 9.318 12.897 -26.807 1.00 82.12 292 GLU A O 1
ATOM 2268 N N . ARG A 1 293 ? 8.987 14.844 -25.740 1.00 83.94 293 ARG A N 1
ATOM 2269 C CA . ARG A 1 293 ? 10.283 14.806 -25.049 1.00 83.94 293 ARG A CA 1
ATOM 2270 C C . ARG A 1 293 ? 10.386 13.689 -24.026 1.00 83.94 293 ARG A C 1
ATOM 2272 O O . ARG A 1 293 ? 11.427 13.043 -23.953 1.00 83.94 293 ARG A O 1
ATOM 2279 N N . ALA A 1 294 ? 9.326 13.445 -23.261 1.00 81.19 294 ALA A N 1
ATOM 2280 C CA . ALA A 1 294 ? 9.271 12.314 -22.346 1.00 81.19 294 ALA A CA 1
ATOM 2281 C C . ALA A 1 294 ? 9.471 11.001 -23.112 1.00 81.19 294 ALA A C 1
ATOM 2283 O O . ALA A 1 294 ? 10.271 10.169 -22.697 1.00 81.19 294 ALA A O 1
ATOM 2284 N N . GLN A 1 295 ? 8.806 10.834 -24.258 1.00 81.25 295 GLN A N 1
ATOM 2285 C CA . GLN A 1 295 ? 8.966 9.641 -25.081 1.00 81.25 295 GLN A CA 1
ATOM 2286 C C . GLN A 1 295 ? 10.398 9.483 -25.609 1.00 81.25 295 GLN A C 1
ATOM 2288 O O . GLN A 1 295 ? 10.936 8.384 -25.516 1.00 81.25 295 GLN A O 1
ATOM 2293 N N . ASP A 1 296 ? 11.025 10.550 -26.110 1.00 85.25 296 ASP A N 1
ATOM 2294 C CA . ASP A 1 296 ? 12.409 10.504 -26.602 1.00 85.25 296 ASP A CA 1
ATOM 2295 C C . ASP A 1 296 ? 13.401 10.088 -25.503 1.00 85.25 296 ASP A C 1
ATOM 2297 O O . ASP A 1 296 ? 14.283 9.267 -25.746 1.00 85.25 296 ASP A O 1
ATOM 2301 N N . ILE A 1 297 ? 13.237 10.617 -24.285 1.00 85.06 297 ILE A N 1
ATOM 2302 C CA . ILE A 1 297 ? 14.111 10.302 -23.144 1.00 85.06 297 ILE A CA 1
ATOM 2303 C C . ILE A 1 297 ? 13.929 8.857 -22.690 1.00 85.06 297 ILE A C 1
ATOM 2305 O O . ILE A 1 297 ? 14.908 8.167 -22.423 1.00 85.06 297 ILE A O 1
ATOM 2309 N N . LEU A 1 298 ? 12.680 8.392 -22.610 1.00 81.56 298 LEU A N 1
ATOM 2310 C CA . LEU A 1 298 ? 12.368 7.030 -22.178 1.00 81.56 298 LEU A CA 1
ATOM 2311 C C . LEU A 1 298 ? 12.732 5.980 -23.244 1.00 81.56 298 LEU A C 1
ATOM 2313 O O . LEU A 1 298 ? 12.915 4.816 -22.901 1.00 81.56 298 LEU A O 1
ATOM 2317 N N . ALA A 1 299 ? 12.833 6.374 -24.518 1.00 83.81 299 ALA A N 1
ATOM 2318 C CA . ALA A 1 299 ? 13.173 5.500 -25.643 1.00 83.81 299 ALA A CA 1
ATOM 2319 C C . ALA A 1 299 ? 14.669 5.512 -26.019 1.00 83.81 299 ALA A C 1
ATOM 2321 O O . ALA A 1 299 ? 15.049 4.881 -27.007 1.00 83.81 299 ALA A O 1
ATOM 2322 N N . ASP A 1 300 ? 15.517 6.227 -25.271 1.00 89.94 300 ASP A N 1
ATOM 2323 C CA . ASP A 1 300 ? 16.970 6.235 -25.477 1.00 89.94 300 ASP A CA 1
ATOM 2324 C C . ASP A 1 300 ? 17.536 4.804 -25.364 1.00 89.94 300 ASP A C 1
ATOM 2326 O O . ASP A 1 300 ? 17.214 4.077 -24.424 1.00 89.94 300 ASP A O 1
ATOM 2330 N N . GLU A 1 301 ? 18.396 4.402 -26.309 1.00 89.19 301 GLU A N 1
ATOM 2331 C CA . GLU A 1 301 ? 19.000 3.059 -26.374 1.00 89.19 301 GLU A CA 1
ATOM 2332 C C . GLU A 1 301 ? 19.842 2.697 -25.137 1.00 89.19 301 GLU A C 1
ATOM 2334 O O . GLU A 1 301 ? 20.107 1.520 -24.890 1.00 89.19 301 GLU A O 1
ATOM 2339 N N . LEU A 1 302 ? 20.297 3.699 -24.380 1.00 91.38 302 LEU A N 1
ATOM 2340 C CA . LEU A 1 302 ? 21.053 3.541 -23.139 1.00 91.38 302 LEU A CA 1
ATOM 2341 C C . LEU A 1 302 ? 20.166 3.570 -21.885 1.00 91.38 302 LEU A C 1
ATOM 2343 O O . LEU A 1 302 ? 20.702 3.521 -20.778 1.00 91.38 302 LEU A O 1
ATOM 2347 N N . THR A 1 303 ? 18.842 3.664 -22.032 1.00 89.56 303 THR A N 1
ATOM 2348 C CA . THR A 1 303 ? 17.896 3.507 -20.920 1.00 89.56 303 THR A CA 1
ATOM 2349 C C . THR A 1 303 ? 17.962 2.079 -20.393 1.00 89.56 303 THR A C 1
ATOM 2351 O O . THR A 1 303 ? 17.885 1.109 -21.149 1.00 89.56 303 THR A O 1
ATOM 2354 N N . GLU A 1 304 ? 18.108 1.936 -19.078 1.00 89.94 304 GLU A N 1
ATOM 2355 C CA . GLU A 1 304 ? 18.148 0.625 -18.449 1.00 89.94 304 GLU A CA 1
ATOM 2356 C C . GLU A 1 304 ? 16.725 0.098 -18.293 1.00 89.94 304 GLU A C 1
ATOM 2358 O O . GLU A 1 304 ? 15.913 0.669 -17.564 1.00 89.94 304 GLU A O 1
ATOM 2363 N N . VAL A 1 305 ? 16.430 -1.019 -18.955 1.00 88.62 305 VAL A N 1
ATOM 2364 C CA . VAL A 1 305 ? 15.127 -1.685 -18.885 1.00 88.62 305 VAL A CA 1
ATOM 2365 C C . VAL A 1 305 ? 15.252 -3.121 -18.384 1.00 88.62 305 VAL A C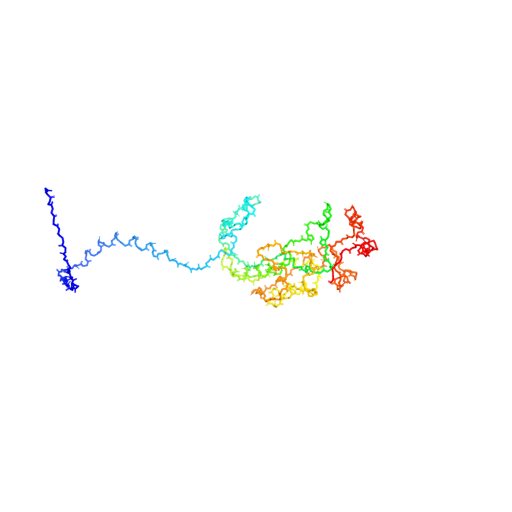 1
ATOM 2367 O O . VAL A 1 305 ? 16.288 -3.773 -18.537 1.00 88.62 305 VAL A O 1
ATOM 2370 N N . ARG A 1 306 ? 14.176 -3.626 -17.785 1.00 85.12 306 ARG A N 1
ATOM 2371 C CA . ARG A 1 306 ? 13.991 -5.034 -17.424 1.00 85.12 306 ARG A CA 1
ATOM 2372 C C . ARG A 1 306 ? 12.701 -5.549 -18.048 1.00 85.12 306 ARG A C 1
ATOM 2374 O O . ARG A 1 306 ? 11.707 -4.834 -18.014 1.00 85.12 306 ARG A O 1
ATOM 2381 N N . GLY A 1 307 ? 12.721 -6.764 -18.581 1.00 78.38 307 GLY A N 1
ATOM 2382 C CA . GLY A 1 307 ? 11.539 -7.459 -19.091 1.00 78.38 307 GLY A CA 1
ATOM 2383 C C . GLY A 1 307 ? 11.585 -8.943 -18.804 1.00 78.38 307 GLY A C 1
ATOM 2384 O O . GLY A 1 307 ? 12.482 -9.338 -18.019 1.00 78.38 307 GLY A O 1
#

Radius of gyration: 34.86 Å; chains: 1; bounding box: 79×78×102 Å

Sequence (307 aa):
MSSGENAVGIGERSRQKAILAVRWTQHVGRRRFLRGAGSLGMGLALVSLLGCRGGDERPLTTLDRTIGLGEDGVLRYGPGEPYEVRTELAQAQAGRERRRSLVVFHHFADFQLLDEESPLRGEWQDSCPTPLSTSAFRPQETLTAHAAASLIRQANRISRSPLTSRLTDFALHTGNAIDNAQYNELRWFIDLMDGRQIQPDSGGPGYEGVQSESPDQRYPDLLARAQLPFVPRGIRYPWYTALGNRDVLAQGNFAPDDASRQIAVGGEKIIDLSPTGKEEVCEDPSILLDPERAQDILADELTEVRG

pLDDT: mean 81.37, std 21.99, range [26.88, 98.69]

Organism: NCBI:txid412755

Foldseek 3Di:
DDDDDDDDDDDDDDDDDDDDDDDDDDDDDPPVVVPPPPPPPPPPVVVVVPPPPPPVCDPLDLQQWDWDQDPVRDIDIDGRDDDDDDDPPHDDDPPPLVDDDPAAEAEAEQLAQEQLLFLLQDLQQCVFPPRPDPPSDDLCNLCSLVVLLVVLVSVQVCQADPRHRHGHAAYEYEASQHFALDPLSVVSSVQSQVQHKHQSHDADPDQNGLDPAHPDPVCGCVRVVSRHIDGGDHRPHHYDYDHDQRNQHGRSPHGDDPVSVCSRPDNKHFNHWAPVLSVVCSVPVCLCVDVVSVCVRCPPPRTDITD

Secondary structure (DSSP, 8-state):
-----------------------------TTTGGGTSSSSSTTTSSSSSS----------STTTEEEEE-TTS-EEEEE--PPP---SSSPPPTTGGG---S--EEEE----B--TT-TT--GGGGGSSS-S-S-S--TTGGGHHHHHHHHHHHHTT--B-TTT-PBP-EEEEES--BSS--HHHHHHHHHHHHT--B----SSSS--SS-SS-SSTT-TTHHHHHTS-B-----SS-EEEE--GGGTSBTTTB---HHHHHHHTSS-EEEE--HHHHHHHHH-GGGGGSHHHHHHHHT-TTSEEE-